Protein AF-A0A960UUL6-F1 (afdb_monomer)

Structure (mmCIF, N/CA/C/O backbone):
data_AF-A0A960UUL6-F1
#
_entry.id   AF-A0A960UUL6-F1
#
loop_
_atom_site.group_PDB
_atom_site.id
_atom_site.type_symbol
_atom_site.label_atom_id
_atom_site.label_alt_id
_atom_site.label_comp_id
_atom_site.label_asym_id
_atom_site.label_entity_id
_atom_site.label_seq_id
_atom_site.pdbx_PDB_ins_code
_atom_site.Cartn_x
_atom_site.Cartn_y
_atom_site.Cartn_z
_atom_site.occupancy
_atom_site.B_iso_or_equiv
_atom_site.auth_seq_id
_atom_site.auth_comp_id
_atom_site.auth_asym_id
_atom_site.auth_atom_id
_atom_site.pdbx_PDB_model_num
ATOM 1 N N . GLU A 1 1 ? -20.306 7.032 37.282 1.00 46.28 1 GLU A N 1
ATOM 2 C CA . GLU A 1 1 ? -21.014 7.966 36.376 1.00 46.28 1 GLU A CA 1
ATOM 3 C C . GLU A 1 1 ? -21.380 7.371 35.013 1.00 46.28 1 GLU A C 1
ATOM 5 O O . GLU A 1 1 ? -22.538 7.481 34.634 1.00 46.28 1 GLU A O 1
ATOM 10 N N . CYS A 1 2 ? -20.481 6.685 34.291 1.00 52.59 2 CYS A N 1
ATOM 11 C CA . CYS A 1 2 ? -20.807 6.149 32.952 1.00 52.59 2 CYS A CA 1
ATOM 12 C C . CYS A 1 2 ? -21.919 5.069 32.955 1.00 52.59 2 CYS A C 1
ATOM 14 O O . CYS A 1 2 ? -22.804 5.074 32.107 1.00 52.59 2 CYS A O 1
ATOM 16 N N . VAL A 1 3 ? -21.933 4.176 33.955 1.00 56.31 3 VAL A N 1
ATOM 17 C CA . VAL A 1 3 ? -22.924 3.078 34.065 1.00 56.31 3 VAL A CA 1
ATOM 18 C C . VAL A 1 3 ? -24.357 3.595 34.250 1.00 56.31 3 VAL A C 1
ATOM 20 O O . VAL A 1 3 ? -25.293 3.015 33.707 1.00 56.31 3 VAL A O 1
ATOM 23 N N . THR A 1 4 ? -24.523 4.709 34.966 1.00 60.12 4 THR A N 1
ATOM 24 C CA . THR A 1 4 ? -25.827 5.330 35.249 1.00 60.12 4 THR A CA 1
ATOM 25 C C . THR A 1 4 ? -26.539 5.820 33.985 1.00 60.12 4 THR A C 1
ATOM 27 O O . THR A 1 4 ? -27.763 5.729 33.916 1.00 60.12 4 THR A O 1
ATOM 30 N N . VAL A 1 5 ? -25.786 6.269 32.971 1.00 67.56 5 VAL A N 1
ATOM 31 C CA . VAL A 1 5 ? -26.325 6.748 31.683 1.00 67.56 5 VAL A CA 1
ATOM 32 C C . VAL A 1 5 ? -26.919 5.595 30.874 1.00 67.56 5 VAL A C 1
ATOM 34 O O . VAL A 1 5 ? -28.034 5.687 30.375 1.00 67.56 5 VAL A O 1
ATOM 37 N N . PHE A 1 6 ? -26.217 4.463 30.798 1.00 71.44 6 PHE A N 1
ATOM 38 C CA . PHE A 1 6 ? -26.713 3.300 30.056 1.00 71.44 6 PHE A CA 1
ATOM 39 C C . PHE A 1 6 ? -27.874 2.597 30.763 1.00 71.44 6 PHE A C 1
ATOM 41 O O . PHE A 1 6 ? -28.701 1.973 30.106 1.00 71.44 6 PHE A O 1
ATOM 48 N N . SER A 1 7 ? -27.953 2.681 32.095 1.00 69.25 7 SER A N 1
ATOM 49 C CA . SER A 1 7 ? -29.030 2.042 32.858 1.00 69.25 7 SER A CA 1
ATOM 50 C C . SER A 1 7 ? -30.361 2.795 32.813 1.00 69.25 7 SER A C 1
ATOM 52 O O . SER A 1 7 ? -31.404 2.183 33.028 1.00 69.25 7 SER A O 1
ATOM 54 N N . SER A 1 8 ? -30.343 4.109 32.567 1.00 70.50 8 SER A N 1
ATOM 55 C CA . SER A 1 8 ? -31.549 4.947 32.567 1.00 70.50 8 SER A CA 1
ATOM 56 C C . SER A 1 8 ? -32.266 4.978 31.213 1.00 70.50 8 SER A C 1
ATOM 58 O O . SER A 1 8 ? -33.459 5.283 31.151 1.00 70.50 8 SER A O 1
ATOM 60 N N . GLU A 1 9 ? -31.579 4.621 30.127 1.00 77.62 9 GLU A N 1
ATOM 61 C CA . GLU A 1 9 ? -32.129 4.664 28.777 1.00 77.62 9 GLU A CA 1
ATOM 62 C C . GLU A 1 9 ? -32.691 3.319 28.298 1.00 77.62 9 GLU A C 1
ATOM 64 O O . GLU A 1 9 ? -32.054 2.270 28.355 1.00 77.62 9 GLU A O 1
ATOM 69 N N . ARG A 1 10 ? -33.898 3.352 27.715 1.00 76.50 10 ARG A N 1
ATOM 70 C CA . ARG A 1 10 ? -34.601 2.149 27.222 1.00 76.50 10 ARG A CA 1
ATOM 71 C C . ARG A 1 10 ? -33.934 1.486 26.012 1.00 76.50 10 ARG A C 1
ATOM 73 O O . ARG A 1 10 ? -34.289 0.347 25.690 1.00 76.50 10 ARG A O 1
ATOM 80 N N . LEU A 1 11 ? -33.030 2.206 25.348 1.00 82.00 11 LEU A N 1
ATOM 81 C CA . LEU A 1 11 ? -32.280 1.771 24.171 1.00 82.00 11 LEU A CA 1
ATOM 82 C C . LEU A 1 11 ? -31.187 0.760 24.510 1.00 82.00 11 LEU A C 1
ATOM 84 O O . LEU A 1 11 ? -30.845 -0.047 23.651 1.00 82.00 11 LEU A O 1
ATOM 88 N N . PHE A 1 12 ? -30.666 0.761 25.737 1.00 81.12 12 PHE A N 1
ATOM 89 C CA . PHE A 1 12 ? -29.563 -0.114 26.111 1.00 81.12 12 PHE A CA 1
ATOM 90 C C . PHE A 1 12 ? -30.041 -1.327 26.906 1.00 81.12 12 PHE A C 1
ATOM 92 O O . PHE A 1 12 ? -31.026 -1.288 27.648 1.00 81.12 12 PHE A O 1
ATOM 99 N N . ARG A 1 13 ? -29.330 -2.440 26.738 1.00 82.06 13 ARG A N 1
ATOM 100 C CA . ARG A 1 13 ? -29.456 -3.628 27.584 1.00 82.06 13 ARG A CA 1
ATOM 101 C C . ARG A 1 13 ? -28.081 -3.950 28.152 1.00 82.06 13 ARG A C 1
ATOM 103 O O . ARG A 1 13 ? -27.171 -4.269 27.395 1.00 82.06 13 ARG A O 1
ATOM 110 N N . ILE A 1 14 ? -27.930 -3.841 29.469 1.00 82.06 14 ILE A N 1
ATOM 111 C CA . ILE A 1 14 ? -26.657 -4.095 30.152 1.00 82.06 14 ILE A CA 1
ATOM 112 C C . ILE A 1 14 ? -26.526 -5.593 30.447 1.00 82.06 14 ILE A C 1
ATOM 114 O O . ILE A 1 14 ? -27.466 -6.205 30.951 1.00 82.06 14 ILE A O 1
ATOM 118 N N . HIS A 1 15 ? -25.360 -6.162 30.150 1.00 79.69 15 HIS A N 1
ATOM 119 C CA . HIS A 1 15 ? -24.981 -7.535 30.469 1.00 79.69 15 HIS A CA 1
ATOM 120 C C . HIS A 1 15 ? -23.672 -7.532 31.261 1.00 79.69 15 HIS A C 1
ATOM 122 O O . HIS A 1 15 ? -22.704 -6.893 30.848 1.00 79.69 15 HIS A O 1
ATOM 128 N N . ASP A 1 16 ? -23.637 -8.256 32.376 1.00 80.25 16 ASP A N 1
ATOM 129 C CA . ASP A 1 16 ? -22.433 -8.419 33.187 1.00 80.25 16 ASP A CA 1
ATOM 130 C C . ASP A 1 16 ? -21.555 -9.555 32.667 1.00 80.25 16 ASP A C 1
ATOM 132 O O . ASP A 1 16 ? -22.011 -10.681 32.473 1.00 80.25 16 ASP A O 1
ATOM 136 N N . LEU A 1 17 ? -20.279 -9.248 32.454 1.00 74.00 17 LEU A N 1
ATOM 137 C CA . LEU A 1 17 ? -19.243 -10.209 32.108 1.00 74.00 17 LEU A CA 1
ATOM 138 C C . LEU A 1 17 ? -18.704 -10.874 33.370 1.00 74.00 17 LEU A C 1
ATOM 140 O O . LEU A 1 17 ? -17.860 -10.314 34.073 1.00 74.00 17 LEU A O 1
ATOM 144 N N . GLU A 1 18 ? -19.165 -12.093 33.631 1.00 68.69 18 GLU A N 1
ATOM 145 C CA . GLU A 1 18 ? -18.542 -12.981 34.611 1.00 68.69 18 GLU A CA 1
ATOM 146 C C . GLU A 1 18 ? -17.468 -13.855 33.947 1.00 68.69 18 GLU A C 1
ATOM 148 O O . GLU A 1 18 ? -17.638 -14.303 32.810 1.00 68.69 18 GLU A O 1
ATOM 153 N N . ARG A 1 19 ? -16.360 -14.105 34.666 1.00 55.44 19 ARG A N 1
ATOM 154 C CA . ARG A 1 19 ? -15.167 -14.829 34.173 1.00 55.44 19 ARG A CA 1
ATOM 155 C C . ARG A 1 19 ? -15.482 -16.178 33.500 1.00 55.44 19 ARG A C 1
ATOM 157 O O . ARG A 1 19 ? -14.787 -16.523 32.553 1.00 55.44 19 ARG A O 1
ATOM 164 N N . ASP A 1 20 ? -16.534 -16.878 33.933 1.00 44.19 20 ASP A N 1
ATOM 165 C CA . ASP A 1 20 ? -16.836 -18.261 33.522 1.00 44.19 20 ASP A CA 1
ATOM 166 C C . ASP A 1 20 ? -17.954 -18.409 32.468 1.00 44.19 20 ASP A C 1
ATOM 168 O O . ASP A 1 20 ? -18.252 -19.525 32.048 1.00 44.19 20 ASP A O 1
ATOM 172 N N . LYS A 1 21 ? -18.580 -17.314 32.000 1.00 52.66 21 LYS A N 1
ATOM 173 C CA . LYS A 1 21 ? -19.701 -17.365 31.024 1.00 52.66 21 LYS A CA 1
ATOM 174 C C . LYS A 1 21 ? -19.385 -16.806 29.634 1.00 52.66 21 LYS A C 1
ATOM 176 O O . LYS A 1 21 ? -20.269 -16.745 28.785 1.00 52.66 21 LYS A O 1
ATOM 181 N N . LEU A 1 22 ? -18.132 -16.452 29.351 1.00 50.69 22 LEU A N 1
ATOM 182 C CA . LEU A 1 22 ? -17.700 -15.956 28.031 1.00 50.69 22 LEU A CA 1
ATOM 183 C C . LEU A 1 22 ? -17.874 -16.963 26.873 1.00 50.69 22 LEU A C 1
ATOM 185 O O . LEU A 1 22 ? -17.706 -16.597 25.712 1.00 50.69 22 LEU A O 1
ATOM 189 N N . THR A 1 23 ? -18.220 -18.216 27.178 1.00 47.53 23 THR A N 1
ATOM 190 C CA . THR A 1 23 ? -18.515 -19.286 26.215 1.00 47.53 23 THR A CA 1
ATOM 191 C C . THR A 1 23 ? -19.977 -19.336 25.772 1.00 47.53 23 THR A C 1
ATOM 193 O O . THR A 1 23 ? -20.263 -19.923 24.728 1.00 47.53 23 THR A O 1
ATOM 196 N N . SER A 1 24 ? -20.916 -18.713 26.497 1.00 45.94 24 SER A N 1
ATOM 197 C CA . SER A 1 24 ? -22.271 -18.528 25.976 1.00 45.94 24 SER A CA 1
ATOM 198 C C . SER A 1 24 ? -22.233 -17.347 25.017 1.00 45.94 24 SER A C 1
ATOM 200 O O . SER A 1 24 ? -22.088 -16.208 25.462 1.00 45.94 24 SER A O 1
ATOM 202 N N . GLY A 1 25 ? -22.286 -17.640 23.714 1.00 52.28 25 GLY A N 1
ATOM 203 C CA . GLY A 1 25 ? -22.287 -16.650 22.639 1.00 52.28 25 GLY A CA 1
ATOM 204 C C . GLY A 1 25 ? -23.295 -15.517 22.851 1.00 52.28 25 GLY A C 1
ATOM 205 O O . GLY A 1 25 ? -24.136 -15.575 23.747 1.00 52.28 25 GLY A O 1
ATOM 206 N N . MET A 1 26 ? -23.167 -14.475 22.018 1.00 53.97 26 MET A N 1
ATOM 207 C CA . MET A 1 26 ? -24.000 -13.264 22.017 1.00 53.97 26 MET A CA 1
ATOM 208 C C . MET A 1 26 ? -25.412 -13.509 22.576 1.00 53.97 26 MET A C 1
ATOM 210 O O . MET A 1 26 ? -26.088 -14.413 22.075 1.00 53.97 26 MET A O 1
ATOM 214 N N . PRO A 1 27 ? -25.907 -12.695 23.530 1.00 54.31 27 PRO A N 1
ATOM 215 C CA . PRO A 1 27 ? -27.332 -12.704 23.827 1.00 54.31 27 PRO A CA 1
ATOM 216 C C . PRO A 1 27 ? -28.068 -12.504 22.500 1.00 54.31 27 PRO A C 1
ATOM 218 O O . PRO A 1 27 ? -27.780 -11.537 21.790 1.00 54.31 27 PRO A O 1
ATOM 221 N N . GLU A 1 28 ? -28.934 -13.456 22.132 1.00 50.84 28 GLU A N 1
ATOM 222 C CA . GLU A 1 28 ? -29.632 -13.436 20.848 1.00 50.84 28 GLU A CA 1
ATOM 223 C C . GLU A 1 28 ? -30.197 -12.037 20.597 1.00 50.84 28 GLU A C 1
ATOM 225 O O . GLU A 1 28 ? -30.784 -11.418 21.496 1.00 50.84 28 GLU A O 1
ATOM 230 N N . SER A 1 29 ? -29.997 -11.531 19.375 1.00 49.06 29 SER A N 1
ATOM 231 C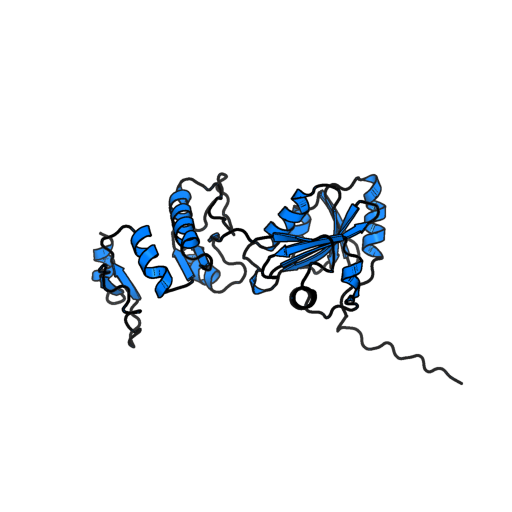 CA . SER A 1 29 ? -30.601 -10.289 18.890 1.00 49.06 29 SER A CA 1
ATOM 232 C C . SER A 1 29 ? -32.114 -10.496 18.773 1.00 49.06 29 SER A C 1
ATOM 234 O O . SER A 1 29 ? -32.683 -10.660 17.698 1.00 49.06 29 SER A O 1
ATOM 236 N N . GLY A 1 30 ? -32.782 -10.606 19.917 1.00 46.53 30 GLY A N 1
ATOM 237 C CA . GLY A 1 30 ? -34.199 -10.876 19.999 1.00 46.53 30 GLY A CA 1
ATOM 238 C C . GLY A 1 30 ? -34.958 -9.615 19.637 1.00 46.53 30 GLY A C 1
ATOM 239 O O . GLY A 1 30 ? -35.013 -8.715 20.465 1.00 46.53 30 GLY A O 1
ATOM 240 N N . SER A 1 31 ? -35.532 -9.578 18.427 1.00 50.66 31 SER A N 1
ATOM 241 C CA . SER A 1 31 ? -36.715 -8.817 17.961 1.00 50.66 31 SER A CA 1
ATOM 242 C C . SER A 1 31 ? -36.836 -7.310 18.289 1.00 50.66 31 SER A C 1
ATOM 244 O O . SER A 1 31 ? -37.784 -6.665 17.840 1.00 50.66 31 SER A O 1
ATOM 246 N N . GLY A 1 32 ? -35.925 -6.706 19.043 1.00 55.00 32 GLY A N 1
ATOM 247 C CA . GLY A 1 32 ? -36.032 -5.360 19.583 1.00 55.00 32 GLY A CA 1
ATOM 248 C C . GLY A 1 32 ? -34.722 -4.616 19.395 1.00 55.00 32 GLY A C 1
ATOM 249 O O . GLY A 1 32 ? -33.670 -5.112 19.777 1.00 55.00 32 GLY A O 1
ATOM 250 N N . ARG A 1 33 ? -34.816 -3.412 18.821 1.00 66.50 33 ARG A N 1
ATOM 251 C CA . ARG A 1 33 ? -33.750 -2.440 18.503 1.00 66.50 33 ARG A CA 1
ATOM 252 C C . ARG A 1 33 ? -32.951 -1.941 19.731 1.00 66.50 33 ARG A C 1
ATOM 254 O O . ARG A 1 33 ? -32.791 -0.735 19.899 1.00 66.50 33 ARG A O 1
ATOM 261 N N . LYS A 1 34 ? -32.517 -2.818 20.638 1.00 73.25 34 LYS A N 1
ATOM 262 C CA . LYS A 1 34 ? -31.723 -2.448 21.814 1.00 73.25 34 LYS A CA 1
ATOM 263 C C . LYS A 1 34 ? -30.248 -2.745 21.584 1.00 73.25 34 LYS A C 1
ATOM 265 O O . LYS A 1 34 ? -29.904 -3.798 21.060 1.00 73.25 34 LYS A O 1
ATOM 270 N N . ILE A 1 35 ? -29.391 -1.820 21.998 1.00 78.56 35 ILE A N 1
ATOM 271 C CA . ILE A 1 35 ? -27.935 -1.940 21.918 1.00 78.56 35 ILE A CA 1
ATOM 272 C C . ILE A 1 35 ? -27.441 -2.648 23.184 1.00 78.56 35 ILE A C 1
ATOM 274 O O . ILE A 1 35 ? -27.714 -2.202 24.302 1.00 78.56 35 ILE A O 1
ATOM 278 N N . SER A 1 36 ? -26.720 -3.755 23.017 1.00 79.62 36 SER A N 1
ATOM 279 C CA . SER A 1 36 ? -26.112 -4.476 24.137 1.00 79.62 36 SER A CA 1
ATOM 280 C C . SER A 1 36 ? -24.894 -3.725 24.670 1.00 79.62 36 SER A C 1
ATOM 282 O O . SER A 1 36 ? -23.984 -3.379 23.922 1.00 79.62 36 SER A O 1
ATOM 284 N N . VAL A 1 37 ? -24.872 -3.500 25.982 1.00 82.25 37 VAL A N 1
ATOM 285 C CA . VAL A 1 37 ? -23.760 -2.893 26.716 1.00 82.25 37 VAL A CA 1
ATOM 286 C C . VAL A 1 37 ? -23.155 -3.963 27.607 1.00 82.25 37 VAL A C 1
ATOM 288 O O . VAL A 1 37 ? -23.828 -4.509 28.476 1.00 82.25 37 VAL A O 1
ATOM 291 N N . LEU A 1 38 ? -21.883 -4.268 27.389 1.00 81.12 38 LEU A N 1
ATOM 292 C CA . LEU A 1 38 ? -21.147 -5.249 28.174 1.00 81.12 38 LEU A CA 1
ATOM 293 C C . LEU A 1 38 ? -20.415 -4.541 29.319 1.00 81.12 38 LEU A C 1
ATOM 295 O O . LEU A 1 38 ? -19.588 -3.661 29.080 1.00 81.12 38 LEU A O 1
ATOM 299 N N . ARG A 1 39 ? -20.719 -4.913 30.564 1.00 84.19 39 ARG A N 1
ATOM 300 C CA . ARG A 1 39 ? -20.066 -4.386 31.767 1.00 84.19 39 ARG A CA 1
ATOM 301 C C . ARG A 1 39 ? -19.105 -5.433 32.315 1.00 84.19 39 ARG A C 1
ATOM 303 O O . ARG A 1 39 ? -19.518 -6.538 32.637 1.00 84.19 39 ARG A O 1
ATOM 310 N N . SER A 1 40 ? -17.829 -5.079 32.437 1.00 82.50 40 SER A N 1
ATOM 311 C CA . SER A 1 40 ? -16.793 -5.944 33.009 1.00 82.50 40 SER A CA 1
ATOM 312 C C . SER A 1 40 ? -16.260 -5.353 34.311 1.00 82.50 40 SER A C 1
ATOM 314 O O . SER A 1 40 ? -16.095 -4.138 34.417 1.00 82.50 40 SER A O 1
ATOM 316 N N . GLY A 1 41 ? -15.970 -6.214 35.289 1.00 81.19 41 GLY A N 1
ATOM 317 C CA . GLY A 1 41 ? -15.216 -5.844 36.494 1.00 81.19 41 GLY A CA 1
ATOM 318 C C . GLY A 1 41 ? -13.699 -5.763 36.269 1.00 81.19 41 GLY A C 1
ATOM 319 O O . GLY A 1 41 ? -12.965 -5.398 37.182 1.00 81.19 41 GLY A O 1
ATOM 320 N N . GLN A 1 42 ? -13.219 -6.123 35.075 1.00 83.12 42 GLN A N 1
ATOM 321 C CA . GLN A 1 42 ? -11.812 -6.046 34.679 1.00 83.12 42 GLN A CA 1
ATOM 322 C C . GLN A 1 42 ? -11.537 -4.777 33.860 1.00 83.12 42 GLN A C 1
ATOM 324 O O . GLN A 1 42 ? -12.454 -4.153 33.326 1.00 83.12 42 GLN A O 1
ATOM 329 N N . GLY A 1 43 ? -10.257 -4.421 33.709 1.00 83.50 43 GLY A N 1
ATOM 330 C CA . GLY A 1 43 ? -9.845 -3.369 32.779 1.00 83.50 43 GLY A CA 1
ATOM 331 C C . GLY A 1 43 ? -10.209 -3.703 31.326 1.00 83.50 43 GLY A C 1
ATOM 332 O O . GLY A 1 43 ? -10.297 -4.874 30.950 1.00 83.50 43 GLY A O 1
ATOM 333 N N . LEU A 1 44 ? -10.389 -2.666 30.498 1.00 83.62 44 LEU A N 1
ATOM 334 C CA . LEU A 1 44 ? -10.772 -2.801 29.087 1.00 83.62 44 LEU A CA 1
ATOM 335 C C . LEU A 1 44 ? -9.884 -3.784 28.292 1.00 83.62 44 LEU A C 1
ATOM 337 O O . LEU A 1 44 ? -10.465 -4.608 27.586 1.00 83.62 44 LEU A O 1
ATOM 341 N N . PRO A 1 45 ? -8.536 -3.775 28.416 1.00 82.56 45 PRO A N 1
ATOM 342 C CA . PRO A 1 45 ? -7.692 -4.732 27.699 1.00 82.56 45 PRO A CA 1
ATOM 343 C C . PRO A 1 45 ? -8.034 -6.185 28.036 1.00 82.56 45 PRO A C 1
ATOM 345 O O . PRO A 1 45 ? -8.360 -6.956 27.142 1.00 82.56 45 PRO A O 1
ATOM 348 N N . SER A 1 46 ? -8.071 -6.539 29.325 1.00 83.69 46 SER A N 1
ATOM 349 C CA . SER A 1 46 ? -8.376 -7.906 29.772 1.00 83.69 46 SER A CA 1
ATOM 350 C C . SER A 1 46 ? -9.788 -8.350 29.384 1.00 83.69 46 SER A C 1
ATOM 352 O O . SER A 1 46 ? -9.995 -9.507 29.023 1.00 83.69 46 SER A O 1
ATOM 354 N N . ALA A 1 47 ? -10.758 -7.430 29.411 1.00 83.88 47 ALA A N 1
ATOM 355 C CA . ALA A 1 47 ? -12.121 -7.715 28.979 1.00 83.88 47 ALA A CA 1
ATOM 356 C C . ALA A 1 47 ? -12.195 -8.009 27.471 1.00 83.88 47 ALA A C 1
ATOM 358 O O . ALA A 1 47 ? -12.769 -9.022 27.072 1.00 83.88 47 ALA A O 1
ATOM 359 N N . LEU A 1 48 ? -11.597 -7.153 26.632 1.00 84.06 48 LEU A N 1
ATOM 360 C CA . LEU A 1 48 ? -11.574 -7.350 25.180 1.00 84.06 48 LEU A CA 1
ATOM 361 C C . LEU A 1 48 ? -10.808 -8.616 24.803 1.00 84.06 48 LEU A C 1
ATOM 363 O O . LEU A 1 48 ? -11.275 -9.389 23.978 1.00 84.06 48 LEU A O 1
ATOM 367 N N . GLU A 1 49 ? -9.681 -8.878 25.452 1.00 79.25 49 GLU A N 1
ATOM 368 C CA . GLU A 1 49 ? -8.892 -10.085 25.229 1.00 79.25 49 GLU A CA 1
ATOM 369 C C . GLU A 1 49 ? -9.673 -11.390 25.439 1.00 79.25 49 GLU A C 1
ATOM 371 O O . GLU A 1 49 ? -9.393 -12.370 24.753 1.00 79.25 49 GLU A O 1
ATOM 376 N N . GLY A 1 50 ? -10.624 -11.423 26.378 1.00 78.12 50 GLY A N 1
ATOM 377 C CA . GLY A 1 50 ? -11.504 -12.578 26.571 1.00 78.12 50 GLY A CA 1
ATOM 378 C C . GLY A 1 50 ? -12.633 -12.655 25.540 1.00 78.12 50 GLY A C 1
ATOM 379 O O . GLY A 1 50 ? -12.999 -13.745 25.111 1.00 78.12 50 GLY A O 1
ATOM 380 N N . LEU A 1 51 ? -13.188 -11.505 25.146 1.00 79.19 51 LEU A N 1
ATOM 381 C CA . LEU A 1 51 ? -14.358 -11.408 24.263 1.00 79.19 51 LEU A CA 1
ATOM 382 C C . LEU A 1 51 ? -14.021 -11.634 22.787 1.00 79.19 51 LEU A C 1
ATOM 384 O O . LEU A 1 51 ? -14.793 -12.230 22.042 1.00 79.19 51 LEU A O 1
ATOM 388 N N . VAL A 1 52 ? -12.895 -11.092 22.337 1.00 80.25 52 VAL A N 1
ATOM 389 C CA . VAL A 1 52 ? -12.602 -10.942 20.912 1.00 80.25 52 VAL A CA 1
ATOM 390 C C . VAL A 1 52 ? -12.503 -12.280 20.167 1.00 80.25 52 VAL A C 1
ATOM 392 O O . VAL A 1 52 ? -13.204 -12.406 19.160 1.00 80.25 52 VAL A O 1
ATOM 395 N N . PRO A 1 53 ? -11.763 -13.301 20.653 1.00 71.31 53 PRO A N 1
ATOM 396 C CA . PRO A 1 53 ? -11.619 -14.570 19.932 1.00 71.31 53 PRO A CA 1
ATOM 397 C C . PRO A 1 53 ? -12.946 -15.287 19.640 1.00 71.31 53 PRO A C 1
ATOM 399 O O . PRO A 1 53 ? -13.047 -16.013 18.654 1.00 71.31 53 PRO A O 1
ATOM 402 N N . SER A 1 54 ? -13.970 -15.091 20.478 1.00 71.81 54 SER A N 1
ATOM 403 C CA . SER A 1 54 ?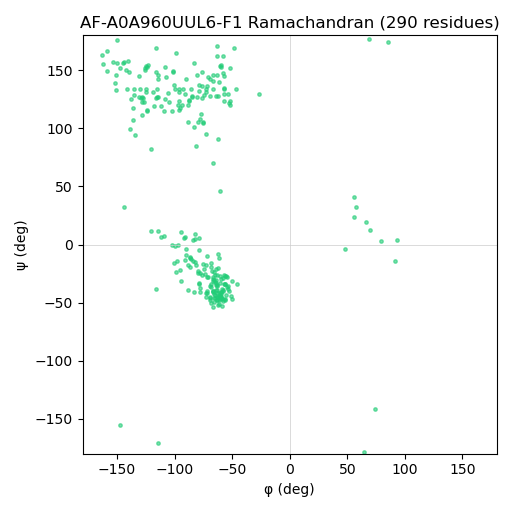 -15.262 -15.776 20.357 1.00 71.81 54 SER A CA 1
ATOM 404 C C . SER A 1 54 ? -16.366 -14.935 19.710 1.00 71.81 54 SER A C 1
ATOM 406 O O . SER A 1 54 ? -17.384 -15.498 19.306 1.00 71.81 54 SER A O 1
ATOM 408 N N . MET A 1 55 ? -16.202 -13.610 19.602 1.00 76.00 55 MET A N 1
AT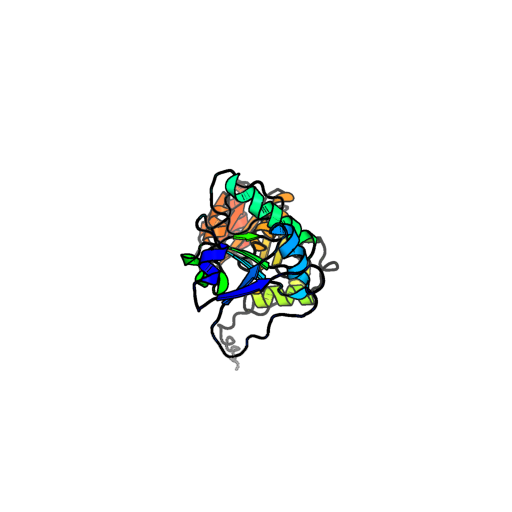OM 409 C CA . MET A 1 55 ? -17.314 -12.716 19.249 1.00 76.00 55 MET A CA 1
ATOM 410 C C . MET A 1 55 ? -17.166 -11.969 17.930 1.00 76.00 55 MET A C 1
ATOM 412 O O . MET A 1 55 ? -18.169 -11.746 17.253 1.00 76.00 55 MET A O 1
ATOM 416 N N . THR A 1 56 ? -15.967 -11.507 17.570 1.00 84.38 56 THR A N 1
ATOM 417 C CA . THR A 1 56 ? -15.812 -10.638 16.397 1.00 84.38 56 THR A CA 1
ATOM 418 C C . THR A 1 56 ? -14.393 -10.643 15.857 1.00 84.38 56 THR A C 1
ATOM 420 O O . THR A 1 56 ? -13.426 -10.727 16.603 1.00 84.38 56 THR A O 1
ATOM 423 N N . ARG A 1 57 ? -14.272 -10.458 14.540 1.00 85.56 57 ARG A N 1
ATOM 424 C CA . ARG A 1 57 ? -12.994 -10.159 13.881 1.00 85.56 57 ARG A CA 1
ATOM 425 C C . ARG A 1 57 ? -12.798 -8.677 13.576 1.00 85.56 57 ARG A C 1
ATOM 427 O O . ARG A 1 57 ? -11.773 -8.297 13.025 1.00 85.56 57 ARG A O 1
ATOM 434 N N . ARG A 1 58 ? -13.782 -7.834 13.896 1.00 87.81 58 ARG A N 1
ATOM 435 C CA . ARG A 1 58 ? -13.760 -6.393 13.632 1.00 87.81 58 ARG A CA 1
ATOM 436 C C . ARG A 1 58 ? -14.081 -5.620 14.903 1.00 87.81 58 ARG A C 1
ATOM 438 O O . ARG A 1 58 ? -15.119 -5.854 15.523 1.00 87.81 58 ARG A O 1
ATOM 445 N N . ILE A 1 59 ? -13.210 -4.683 15.258 1.00 91.38 59 ILE A N 1
ATOM 446 C CA . ILE A 1 59 ? -13.359 -3.814 16.425 1.00 91.38 59 ILE A CA 1
ATOM 447 C C . ILE A 1 59 ? -13.187 -2.372 15.968 1.00 91.38 59 ILE A C 1
ATOM 449 O O . ILE A 1 59 ? -12.151 -1.999 15.425 1.00 91.38 59 ILE A O 1
ATOM 453 N N . GLN A 1 60 ? -14.212 -1.564 16.221 1.00 92.38 60 GLN A N 1
ATOM 454 C CA . GLN A 1 60 ? -14.215 -0.145 15.899 1.00 92.38 60 GLN A CA 1
ATOM 455 C C . GLN A 1 60 ? -14.133 0.668 17.190 1.00 92.38 60 GLN A C 1
ATOM 457 O O . GLN A 1 60 ? -15.062 0.677 17.998 1.00 92.38 60 GLN A O 1
ATOM 462 N N . PHE A 1 61 ? -13.038 1.394 17.364 1.00 94.12 61 PHE A N 1
ATOM 463 C CA . PHE A 1 61 ? -12.893 2.400 18.402 1.00 94.12 61 PHE A CA 1
ATOM 464 C C . PHE A 1 61 ? -13.484 3.723 17.911 1.00 94.12 61 PHE A C 1
ATOM 466 O O . PHE A 1 61 ? -13.130 4.233 16.845 1.00 94.12 61 PHE A O 1
ATOM 473 N N . VAL A 1 62 ? -14.392 4.290 18.701 1.00 94.50 62 VAL A N 1
ATOM 474 C CA . VAL A 1 62 ? -15.051 5.562 18.395 1.00 94.50 62 VAL A CA 1
ATOM 475 C C . VAL A 1 62 ? -14.697 6.565 19.483 1.00 94.50 62 VAL A C 1
ATOM 477 O O . VAL A 1 62 ? -14.992 6.341 20.655 1.00 94.50 62 VAL A O 1
ATOM 480 N N . ARG A 1 63 ? -14.048 7.672 19.107 1.00 94.25 63 ARG A N 1
ATOM 481 C CA . ARG A 1 63 ? -13.598 8.706 20.052 1.00 94.25 63 ARG A CA 1
ATOM 482 C C . ARG A 1 63 ? -13.626 10.098 19.431 1.00 94.25 63 ARG A C 1
ATOM 484 O O . ARG A 1 63 ? -13.415 10.251 18.233 1.00 94.25 63 ARG A O 1
ATOM 491 N N . LEU A 1 64 ? -13.812 11.131 20.253 1.00 93.19 64 LEU A N 1
ATOM 492 C CA . LEU A 1 64 ? -13.828 12.527 19.785 1.00 93.19 64 LEU A CA 1
ATOM 493 C C . LEU A 1 64 ? -12.484 12.982 19.202 1.00 93.19 64 LEU A C 1
ATOM 495 O O . LEU A 1 64 ? -12.465 13.791 18.283 1.00 93.19 64 LEU A O 1
ATOM 499 N N . ALA A 1 65 ? -11.369 12.430 19.692 1.00 91.62 65 ALA A N 1
ATOM 500 C CA . ALA A 1 65 ? -10.039 12.721 19.156 1.00 91.62 65 ALA A CA 1
ATOM 501 C C . ALA A 1 65 ? -9.858 12.261 17.692 1.00 91.62 65 ALA A C 1
ATOM 503 O O . ALA A 1 65 ? -9.002 12.799 16.990 1.00 91.62 65 ALA A O 1
ATOM 504 N N . GLY A 1 66 ? -10.675 11.310 17.220 1.00 92.44 66 GLY A N 1
ATOM 505 C CA . GLY A 1 66 ? -10.629 10.786 15.857 1.00 92.44 66 GLY A CA 1
ATOM 506 C C . GLY A 1 66 ? -9.444 9.861 15.589 1.00 92.44 66 GLY A C 1
ATOM 507 O O . GLY A 1 66 ? -9.089 9.043 16.440 1.00 92.44 66 GLY A O 1
ATOM 508 N N . ALA A 1 67 ? -8.870 9.977 14.391 1.00 94.56 67 ALA A N 1
ATOM 509 C CA . ALA A 1 67 ? -7.725 9.199 13.918 1.00 94.56 67 ALA A CA 1
ATOM 510 C C . ALA A 1 67 ? -6.538 9.227 14.900 1.00 94.56 67 ALA A C 1
ATOM 512 O O . ALA A 1 67 ? -6.369 10.182 15.662 1.00 94.56 67 ALA A O 1
ATOM 513 N N . ILE A 1 68 ? -5.726 8.173 14.883 1.00 96.00 68 ILE A N 1
ATOM 514 C CA . ILE A 1 68 ? -4.405 8.154 15.523 1.00 96.00 68 ILE A CA 1
ATOM 515 C C . ILE A 1 68 ? -3.499 9.129 14.775 1.00 96.00 68 ILE A C 1
ATOM 517 O O . ILE A 1 68 ? -3.611 9.276 13.557 1.00 96.00 68 ILE A O 1
ATOM 521 N N . ARG A 1 69 ? -2.600 9.790 15.496 1.00 95.62 69 ARG A N 1
ATOM 522 C CA . ARG A 1 69 ? -1.682 10.785 14.954 1.00 95.62 69 ARG A CA 1
ATOM 523 C C . ARG A 1 69 ? -0.231 10.344 15.082 1.00 95.62 69 ARG A C 1
ATOM 525 O O . ARG A 1 69 ? 0.144 9.656 16.032 1.00 95.62 69 ARG A O 1
ATOM 532 N N . SER A 1 70 ? 0.592 10.772 14.131 1.00 94.25 70 SER A N 1
ATOM 533 C CA . SER A 1 70 ? 2.047 10.633 14.202 1.00 94.25 70 SER A CA 1
ATOM 534 C C . SER A 1 70 ? 2.621 11.426 15.384 1.00 94.25 70 SER A C 1
ATOM 536 O O . SER A 1 70 ? 1.935 12.245 15.999 1.00 94.25 70 SER A O 1
ATOM 538 N N . SER A 1 71 ? 3.907 11.236 15.682 1.00 92.12 71 SER A N 1
ATOM 539 C CA . SER A 1 71 ? 4.652 12.090 16.621 1.00 92.12 71 SER A CA 1
ATOM 540 C C . SER A 1 71 ? 4.601 13.584 16.255 1.00 92.12 71 SER A C 1
ATOM 542 O O . SER A 1 71 ? 4.653 14.437 17.140 1.00 92.12 71 SER A O 1
ATOM 544 N N . GLU A 1 72 ? 4.430 13.899 14.970 1.00 92.44 72 GLU A N 1
ATOM 545 C CA . GLU A 1 72 ? 4.263 15.255 14.428 1.00 92.44 72 GLU A CA 1
ATOM 546 C C . GLU A 1 72 ? 2.810 15.759 14.489 1.00 92.44 72 GLU A C 1
ATOM 548 O O . GLU A 1 72 ? 2.521 16.872 14.062 1.00 92.44 72 GLU A O 1
ATOM 553 N N . LYS A 1 73 ? 1.897 14.973 15.079 1.00 91.44 73 LYS A N 1
ATOM 554 C CA . LYS A 1 73 ? 0.460 15.257 15.250 1.00 91.44 73 LYS A CA 1
ATOM 555 C C . LYS A 1 73 ? -0.369 15.227 13.962 1.00 91.44 73 LYS A C 1
ATOM 557 O O . LYS A 1 73 ? -1.543 15.598 13.990 1.00 91.44 73 LYS A O 1
ATOM 562 N N . GLU A 1 74 ? 0.186 14.710 12.873 1.00 92.25 74 GLU A N 1
ATOM 563 C CA . GLU A 1 74 ? -0.544 14.498 11.622 1.00 92.25 74 GLU A CA 1
ATOM 564 C C . GLU A 1 74 ? -1.402 13.224 11.697 1.00 92.25 74 GLU A C 1
ATOM 566 O O . GLU A 1 74 ? -0.931 12.202 12.205 1.00 92.25 74 GLU A O 1
ATOM 571 N N . PRO A 1 75 ? -2.656 13.235 11.210 1.00 92.00 75 PRO A N 1
ATOM 572 C CA . PRO A 1 75 ? -3.522 12.062 11.243 1.00 92.00 75 PRO A CA 1
ATOM 573 C C . PRO A 1 75 ? -2.994 10.942 10.338 1.00 92.00 75 PRO A C 1
ATOM 575 O O . PRO A 1 75 ? -2.660 11.152 9.171 1.00 92.00 75 PRO A O 1
ATOM 578 N N . LEU A 1 76 ? -2.984 9.723 10.868 1.00 90.62 76 LEU A N 1
ATOM 579 C CA . LEU A 1 76 ? -2.573 8.516 10.166 1.00 90.62 76 LEU A CA 1
ATOM 580 C C . LEU A 1 76 ? -3.792 7.793 9.593 1.00 90.62 76 LEU A C 1
ATOM 582 O O . LEU A 1 76 ? -4.752 7.517 10.307 1.00 90.62 76 LEU A O 1
ATOM 586 N N . PHE A 1 77 ? -3.736 7.419 8.317 1.00 87.88 77 PHE A N 1
ATOM 587 C CA . PHE A 1 77 ? -4.751 6.547 7.708 1.00 87.88 77 PHE A CA 1
ATOM 588 C C . PHE A 1 77 ? -4.538 5.071 8.080 1.00 87.88 77 PHE A C 1
ATOM 590 O O . PHE A 1 77 ? -5.494 4.322 8.256 1.00 87.88 77 PHE A O 1
ATOM 597 N N . HIS A 1 78 ? -3.280 4.659 8.239 1.00 89.19 78 HIS A N 1
ATOM 598 C CA . HIS A 1 78 ? -2.883 3.331 8.698 1.00 89.19 78 HIS A CA 1
ATOM 599 C C . HIS A 1 78 ? -1.846 3.473 9.810 1.00 89.19 78 HIS A C 1
ATOM 601 O O . HIS A 1 78 ? -1.024 4.389 9.787 1.00 89.19 78 HIS A O 1
ATOM 607 N N . CYS A 1 79 ? -1.880 2.571 10.781 1.00 91.94 79 CYS A N 1
ATOM 608 C CA . CYS A 1 79 ? -0.944 2.565 11.893 1.00 91.94 79 CYS A CA 1
ATOM 609 C C . CYS A 1 79 ? -0.494 1.134 12.184 1.00 91.94 79 CYS A C 1
ATOM 611 O O . CYS A 1 79 ? -1.314 0.240 12.400 1.00 91.94 79 CYS A O 1
ATOM 613 N N . HIS A 1 80 ? 0.819 0.917 12.183 1.00 92.25 80 HIS A N 1
ATOM 614 C CA . HIS A 1 80 ? 1.384 -0.337 12.662 1.00 92.25 80 HIS A CA 1
ATOM 615 C C . HIS A 1 80 ? 1.461 -0.317 14.191 1.00 92.25 80 HIS A C 1
ATOM 617 O O . HIS A 1 80 ? 1.762 0.736 14.751 1.00 92.25 80 HIS A O 1
ATOM 623 N N . PRO A 1 81 ? 1.268 -1.459 14.871 1.00 91.31 81 PRO A N 1
ATOM 624 C CA . PRO A 1 81 ? 1.335 -1.538 16.329 1.00 91.31 81 PRO A CA 1
ATOM 625 C C . PRO A 1 81 ? 2.634 -1.009 16.948 1.00 91.31 81 PRO A C 1
ATOM 627 O O . PRO A 1 81 ? 2.614 -0.523 18.071 1.00 91.31 81 PRO A O 1
ATOM 630 N N . GLU A 1 82 ? 3.745 -1.070 16.209 1.00 90.12 82 GLU A N 1
ATOM 631 C CA . GLU A 1 82 ? 5.065 -0.598 16.656 1.00 90.12 82 GLU A CA 1
ATOM 632 C C . GLU A 1 82 ? 5.358 0.868 16.267 1.00 90.12 82 GLU A C 1
ATOM 634 O O . GLU A 1 82 ? 6.477 1.352 16.440 1.00 90.12 82 GLU A O 1
ATOM 639 N N . ALA A 1 83 ? 4.393 1.589 15.684 1.00 90.69 83 ALA A N 1
ATOM 640 C CA . ALA A 1 83 ? 4.601 2.961 15.232 1.00 90.69 83 ALA A CA 1
ATOM 641 C C . ALA A 1 83 ? 4.784 3.932 16.412 1.00 90.69 83 ALA A C 1
ATOM 643 O O . ALA A 1 83 ? 4.093 3.859 17.427 1.00 90.69 83 ALA A O 1
ATOM 644 N N . SER A 1 84 ? 5.675 4.912 16.247 1.00 92.69 84 SER A N 1
ATOM 645 C CA . SER A 1 84 ? 5.779 6.035 17.184 1.00 92.69 84 SER A CA 1
ATOM 646 C C . SER A 1 84 ? 4.649 7.033 16.926 1.00 92.69 84 SER A C 1
ATOM 648 O O . SER A 1 84 ? 4.614 7.687 15.883 1.00 92.69 84 SER A O 1
ATOM 650 N N . VAL A 1 85 ? 3.721 7.139 17.875 1.00 95.81 85 VAL A N 1
ATOM 651 C CA . VAL A 1 85 ? 2.514 7.974 17.772 1.00 95.81 85 VAL A CA 1
ATOM 652 C C . VAL A 1 85 ? 2.499 9.091 18.807 1.00 95.81 85 VAL A C 1
ATOM 654 O O . VAL A 1 85 ? 3.302 9.114 19.743 1.00 95.81 85 VAL A O 1
ATOM 657 N N . TRP A 1 86 ? 1.569 10.027 18.639 1.00 96.06 86 TRP A N 1
ATOM 658 C CA . TRP A 1 86 ? 1.306 11.072 19.622 1.00 96.06 86 TRP A CA 1
ATOM 659 C C . TRP A 1 86 ? 0.948 10.471 20.995 1.00 96.06 86 TRP A C 1
ATOM 661 O O . TRP A 1 86 ? 0.312 9.418 21.085 1.00 96.06 86 TRP A O 1
ATOM 671 N N . SER A 1 87 ? 1.365 11.126 22.082 1.00 94.75 87 SER A N 1
ATOM 672 C CA . SER A 1 87 ? 1.279 10.595 23.453 1.00 94.75 87 SER A CA 1
ATOM 673 C C . SER A 1 87 ? -0.132 10.162 23.864 1.00 94.75 87 SER A C 1
ATOM 675 O O . SER A 1 87 ? -0.303 9.149 24.536 1.00 94.75 87 SER A O 1
ATOM 677 N N . GLU A 1 88 ? -1.142 10.897 23.418 1.00 94.00 88 GLU A N 1
ATOM 678 C CA . GLU A 1 88 ? -2.557 10.702 23.712 1.00 94.00 88 GLU A CA 1
ATOM 679 C C . GLU A 1 88 ? -3.142 9.484 22.979 1.00 94.00 88 GLU A C 1
ATOM 681 O O . GLU A 1 88 ? -4.188 8.963 23.368 1.00 94.00 88 GLU A O 1
ATOM 686 N N . ASP A 1 89 ? -2.457 9.000 21.940 1.00 96.06 89 ASP A N 1
ATOM 687 C CA . ASP A 1 89 ? -2.860 7.836 21.150 1.00 96.06 89 ASP A CA 1
ATOM 688 C C . ASP A 1 89 ? -2.154 6.551 21.584 1.00 96.06 89 ASP A C 1
ATOM 690 O O . ASP A 1 89 ? -2.602 5.452 21.250 1.00 96.06 89 ASP A O 1
ATOM 694 N N . ARG A 1 90 ? -1.085 6.676 22.378 1.00 94.56 90 ARG A N 1
ATOM 695 C CA . ARG A 1 90 ? -0.221 5.568 22.786 1.00 94.56 90 ARG A CA 1
ATOM 696 C C . ARG A 1 90 ? -0.982 4.443 23.484 1.00 94.56 90 ARG A C 1
ATOM 698 O O . ARG A 1 90 ? -0.837 3.290 23.099 1.00 94.56 90 ARG A O 1
ATOM 705 N N . ALA A 1 91 ? -1.839 4.770 24.450 1.00 92.94 91 ALA A N 1
ATOM 706 C CA . ALA A 1 91 ? -2.603 3.762 25.190 1.00 92.94 91 ALA A CA 1
ATOM 707 C C . ALA A 1 91 ? -3.567 2.966 24.287 1.00 92.94 91 ALA A C 1
ATOM 709 O O . ALA A 1 91 ? -3.782 1.772 24.494 1.00 92.94 91 ALA A O 1
ATOM 710 N N . LEU A 1 92 ? -4.145 3.615 23.268 1.00 94.06 92 LEU A N 1
ATOM 711 C CA . LEU A 1 92 ? -5.015 2.949 22.298 1.00 94.06 92 LEU A CA 1
ATOM 712 C C . LEU A 1 92 ? -4.210 2.044 21.359 1.00 94.06 92 LEU A C 1
ATOM 714 O O . LEU A 1 92 ? -4.655 0.938 21.051 1.00 94.06 92 LEU A O 1
ATOM 718 N N . LEU A 1 93 ? -3.030 2.497 20.930 1.00 95.12 93 LEU A N 1
ATOM 719 C CA . LEU A 1 93 ? -2.140 1.697 20.097 1.00 95.12 93 LEU A CA 1
ATOM 720 C C . LEU A 1 93 ? -1.611 0.468 20.851 1.00 95.12 93 LEU A C 1
ATOM 722 O O . LEU A 1 93 ? -1.646 -0.629 20.301 1.00 95.12 93 LEU A O 1
ATOM 726 N N . GLU A 1 94 ? -1.213 0.621 22.117 1.00 93.62 94 GLU A N 1
ATOM 727 C CA . GLU A 1 94 ? -0.782 -0.480 22.995 1.00 93.62 94 GLU A CA 1
ATOM 728 C C . GLU A 1 94 ? -1.900 -1.521 23.186 1.00 93.62 94 GLU A C 1
ATOM 730 O O . GLU A 1 94 ? -1.656 -2.727 23.102 1.00 93.62 94 GLU A O 1
ATOM 735 N N . LEU A 1 95 ? -3.152 -1.076 23.357 1.00 92.50 95 LEU A N 1
ATOM 736 C CA . LEU A 1 95 ? -4.311 -1.972 23.372 1.00 92.50 95 LEU A CA 1
ATOM 737 C C . LEU A 1 95 ? -4.465 -2.719 22.037 1.00 92.50 95 LEU A C 1
ATOM 739 O O . LEU A 1 95 ? -4.640 -3.937 22.029 1.00 92.50 95 LEU A O 1
ATOM 743 N N . GLY A 1 96 ? -4.390 -2.006 20.910 1.00 93.25 96 GLY A N 1
ATOM 744 C CA . GLY A 1 96 ? -4.474 -2.613 19.582 1.00 93.25 96 GLY A CA 1
ATOM 745 C C . GLY A 1 96 ? -3.371 -3.645 19.334 1.00 93.25 96 GLY A C 1
ATOM 746 O O . GLY A 1 96 ? -3.648 -4.727 18.819 1.00 93.25 96 GLY A O 1
ATOM 747 N N . GLN A 1 97 ? -2.145 -3.358 19.778 1.00 92.62 97 GLN A N 1
ATOM 748 C CA . GLN A 1 97 ? -1.010 -4.279 19.732 1.00 92.62 97 GLN A CA 1
ATOM 749 C C . GLN A 1 97 ? -1.289 -5.560 20.528 1.00 92.62 97 GLN A C 1
ATOM 751 O O . GLN A 1 97 ? -1.042 -6.656 20.027 1.00 92.62 97 GLN A O 1
ATOM 756 N N . GLY A 1 98 ? -1.815 -5.444 21.752 1.00 91.44 98 GLY A N 1
ATOM 757 C CA . GLY A 1 98 ? -2.169 -6.601 22.580 1.00 91.44 98 GLY A CA 1
ATOM 758 C C . GLY A 1 98 ? -3.215 -7.502 21.919 1.00 91.44 98 GLY A C 1
ATOM 759 O O . GLY A 1 98 ? -3.058 -8.723 21.892 1.00 91.44 98 GLY A O 1
ATOM 760 N N . LEU A 1 99 ? -4.241 -6.900 21.310 1.00 91.31 99 LEU A N 1
ATOM 761 C CA . LEU A 1 99 ? -5.289 -7.630 20.594 1.00 91.31 99 LEU A CA 1
ATOM 762 C C . LEU A 1 99 ? -4.744 -8.338 19.345 1.00 91.31 99 LEU A C 1
ATOM 764 O O . LEU A 1 99 ? -4.995 -9.528 19.166 1.00 91.31 99 LEU A O 1
ATOM 768 N N . LEU A 1 100 ? -3.943 -7.645 18.530 1.00 91.38 100 LEU A N 1
ATOM 769 C CA . LEU A 1 100 ? -3.329 -8.214 17.323 1.00 91.38 100 LEU A CA 1
ATOM 770 C C . LEU A 1 100 ? -2.299 -9.311 17.625 1.00 91.38 100 LEU A C 1
ATOM 772 O O . LEU A 1 100 ? -2.117 -10.210 16.809 1.00 91.38 100 LEU A O 1
ATOM 776 N N . LYS A 1 101 ? -1.642 -9.274 18.793 1.00 90.00 101 LYS A N 1
ATOM 777 C CA . LYS A 1 101 ? -0.761 -10.361 19.259 1.00 90.00 101 LYS A CA 1
ATOM 778 C C . LYS A 1 101 ? -1.529 -11.645 19.573 1.00 90.00 101 LYS A C 1
ATOM 780 O O . LYS A 1 101 ? -0.966 -12.724 19.422 1.00 90.00 101 LYS A O 1
ATOM 785 N N . LYS A 1 102 ? -2.784 -11.544 20.024 1.00 85.94 102 LYS A N 1
ATOM 786 C CA . LYS A 1 102 ? -3.633 -12.717 20.285 1.00 85.94 102 LYS A CA 1
ATOM 787 C C . LYS A 1 102 ? -4.306 -13.242 19.025 1.00 85.94 102 LYS A C 1
ATOM 789 O O . LYS A 1 102 ? -4.388 -14.451 18.853 1.00 85.94 102 LYS A O 1
ATOM 794 N N . GLU A 1 103 ? -4.781 -12.342 18.172 1.00 87.12 103 GLU A N 1
ATOM 795 C CA . GLU A 1 103 ? -5.476 -12.679 16.933 1.00 87.12 103 GLU A CA 1
ATOM 796 C C . GLU A 1 103 ? -5.007 -11.732 15.820 1.00 87.12 103 GLU A C 1
ATOM 798 O O . GLU A 1 103 ? -5.451 -10.588 15.706 1.00 87.12 103 GLU A O 1
ATOM 803 N N . ALA A 1 104 ? -4.080 -12.211 14.988 1.00 85.31 104 ALA A N 1
ATOM 804 C CA . ALA A 1 104 ? -3.451 -11.398 13.946 1.00 85.31 104 ALA A CA 1
ATOM 805 C C . ALA A 1 104 ? -4.433 -10.960 12.844 1.00 85.31 104 ALA A C 1
ATOM 807 O O . ALA A 1 104 ? -4.202 -9.946 12.188 1.00 85.31 104 ALA A O 1
ATOM 808 N N . GLY A 1 105 ? -5.532 -11.701 12.657 1.00 83.44 105 GLY A N 1
ATOM 809 C CA . GLY A 1 105 ? -6.569 -11.419 11.663 1.00 83.44 105 GLY A CA 1
ATOM 810 C C . GLY A 1 105 ? -7.606 -10.372 12.084 1.00 83.44 105 GLY A C 1
ATOM 811 O O . GLY A 1 105 ? -8.623 -10.228 11.401 1.00 83.44 105 GLY A O 1
ATOM 812 N N . LEU A 1 106 ? -7.410 -9.670 13.207 1.00 89.31 106 LEU A N 1
ATOM 813 C CA . LEU A 1 106 ? -8.340 -8.630 13.650 1.00 89.31 106 LEU A CA 1
ATOM 814 C C . LEU A 1 106 ? -8.254 -7.375 12.786 1.00 89.31 106 LEU A C 1
ATOM 816 O O . LEU A 1 106 ? -7.195 -6.786 12.593 1.00 89.31 106 LEU A O 1
ATOM 820 N N . HIS A 1 107 ? -9.419 -6.900 12.361 1.00 88.31 107 HIS A N 1
ATOM 821 C CA . HIS A 1 107 ? -9.581 -5.577 11.786 1.00 88.31 107 HIS A CA 1
ATOM 822 C C . HIS A 1 107 ? -9.866 -4.574 12.904 1.00 88.31 107 HIS A C 1
ATOM 824 O O . HIS A 1 107 ? -10.973 -4.541 13.454 1.00 88.31 107 HIS A O 1
ATOM 830 N N . LEU A 1 108 ? -8.869 -3.762 13.242 1.00 93.00 108 LEU A N 1
ATOM 831 C CA . LEU A 1 108 ? -8.988 -2.701 14.235 1.00 93.00 108 LEU A CA 1
ATOM 832 C C . LEU A 1 108 ? -9.034 -1.346 13.532 1.00 93.00 108 LEU A C 1
ATOM 834 O O . LEU A 1 108 ? -8.170 -1.040 12.713 1.00 93.00 108 LEU A O 1
ATOM 838 N N . SER A 1 109 ? -10.003 -0.513 13.881 1.00 93.94 109 SER A N 1
ATOM 839 C CA . SER A 1 109 ? -10.155 0.814 13.282 1.00 93.94 109 SER A CA 1
ATOM 840 C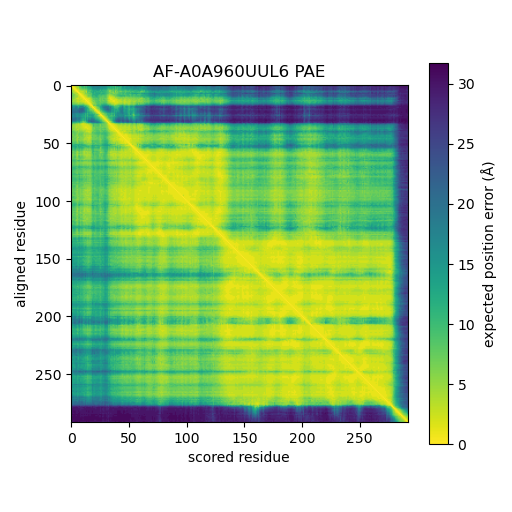 C . SER A 1 109 ? -10.536 1.857 14.326 1.00 93.94 109 SER A C 1
ATOM 842 O O . SER A 1 109 ? -11.216 1.565 15.308 1.00 93.94 109 SER A O 1
ATOM 844 N N . VAL A 1 110 ? -10.095 3.098 14.129 1.00 95.69 110 VAL A N 1
ATOM 845 C CA . VAL A 1 110 ? -10.317 4.221 15.049 1.00 95.69 110 VAL A CA 1
ATOM 846 C C . VAL A 1 110 ? -10.879 5.402 14.274 1.00 95.69 110 VAL A C 1
ATOM 848 O O . VAL A 1 110 ? -10.272 5.843 13.306 1.00 95.69 110 VAL A O 1
ATOM 851 N N . THR A 1 111 ? -12.015 5.951 14.694 1.00 96.38 111 THR A N 1
ATOM 852 C CA . THR A 1 111 ? -12.640 7.087 13.998 1.00 96.38 111 THR A CA 1
ATOM 853 C C . THR A 1 111 ? -13.437 7.990 14.946 1.00 96.38 111 THR A C 1
ATOM 855 O O . THR A 1 111 ? -13.548 7.723 16.148 1.00 96.38 111 THR A O 1
ATOM 858 N N . THR A 1 112 ? -13.968 9.092 14.415 1.00 96.06 112 THR A N 1
ATOM 859 C CA . THR A 1 112 ? -14.902 9.969 15.129 1.00 96.06 112 THR A CA 1
ATOM 860 C C . THR A 1 112 ? -16.331 9.422 15.035 1.00 96.06 112 THR A C 1
ATOM 862 O O . THR A 1 112 ? -16.665 8.733 14.071 1.00 96.06 112 THR A O 1
ATOM 865 N N . PRO A 1 113 ? -17.233 9.762 15.974 1.00 95.12 113 PRO A N 1
ATOM 866 C CA . PRO A 1 113 ? -18.653 9.441 15.819 1.00 95.12 113 PRO A CA 1
ATOM 867 C C . PRO A 1 113 ? -19.252 9.952 14.498 1.00 95.12 113 PRO A C 1
ATOM 869 O O . PRO A 1 113 ? -20.092 9.283 13.902 1.00 95.12 113 PRO A O 1
ATOM 872 N N . PHE A 1 114 ? -18.804 11.123 14.032 1.00 94.44 114 PHE A N 1
ATOM 873 C CA . PHE A 1 114 ? -19.286 11.752 12.801 1.00 94.44 114 PHE A CA 1
ATOM 874 C C . PHE A 1 114 ? -18.861 10.987 11.539 1.00 94.44 114 PHE A C 1
ATOM 876 O O . PHE A 1 114 ? -19.623 10.896 10.578 1.00 94.44 114 PHE A O 1
ATOM 883 N N . ASP A 1 115 ? -17.662 10.404 11.549 1.00 94.31 115 ASP A N 1
ATOM 884 C CA . ASP A 1 115 ? -17.086 9.708 10.399 1.00 94.31 115 ASP A CA 1
ATOM 885 C C . ASP A 1 115 ? -17.283 8.187 10.428 1.00 94.31 115 ASP A C 1
ATOM 887 O O . ASP A 1 115 ? -16.934 7.508 9.464 1.00 94.31 115 ASP A O 1
ATOM 891 N N . LEU A 1 116 ? -17.927 7.650 11.469 1.00 92.62 116 LEU A N 1
ATOM 892 C CA . LEU A 1 116 ? -18.158 6.217 11.657 1.00 92.62 116 LEU A CA 1
ATOM 893 C C . LEU A 1 116 ? -18.751 5.519 10.425 1.00 92.62 116 LEU A C 1
ATOM 895 O O . LEU A 1 116 ? -18.275 4.465 10.012 1.00 92.62 116 LEU A O 1
ATOM 899 N N . LEU A 1 117 ? -19.781 6.105 9.810 1.00 91.62 117 LEU A N 1
ATOM 900 C CA . LEU A 1 117 ? -20.405 5.507 8.626 1.00 91.62 117 LEU A CA 1
ATOM 901 C C . LEU A 1 117 ? -19.472 5.542 7.412 1.00 91.62 117 LEU A C 1
ATOM 903 O O . LEU A 1 117 ? -19.440 4.590 6.639 1.00 91.62 117 LEU A O 1
ATOM 907 N N . LYS A 1 118 ? -18.685 6.611 7.249 1.00 90.69 118 LYS A N 1
ATOM 908 C CA . LYS A 1 118 ? -17.699 6.684 6.165 1.00 90.69 118 LYS A CA 1
ATOM 909 C C . LYS A 1 118 ? -16.592 5.655 6.373 1.00 90.69 118 LYS A C 1
ATOM 911 O O . LYS A 1 118 ? -16.176 5.024 5.410 1.00 90.69 118 LYS A O 1
ATOM 916 N N . GLU A 1 119 ? -16.149 5.467 7.610 1.00 89.56 119 GLU A N 1
ATOM 917 C CA . GLU A 1 119 ? -15.144 4.466 7.964 1.00 89.56 119 GLU A CA 1
ATOM 918 C C . GLU A 1 119 ? -15.615 3.043 7.643 1.00 89.56 119 GLU A C 1
ATOM 920 O O . GLU A 1 119 ? -14.881 2.271 7.038 1.00 89.56 119 GLU A O 1
ATOM 925 N N . ILE A 1 120 ? -16.859 2.704 7.986 1.00 88.12 120 ILE A N 1
ATOM 926 C CA . ILE A 1 120 ? -17.369 1.337 7.814 1.00 88.12 120 ILE A CA 1
ATOM 927 C C . ILE A 1 120 ? -17.768 1.039 6.360 1.00 88.12 120 ILE A C 1
ATOM 929 O O . ILE A 1 120 ? -17.624 -0.097 5.911 1.00 88.12 120 ILE A O 1
ATOM 933 N N . PHE A 1 121 ? -18.281 2.029 5.621 1.00 85.75 121 PHE A N 1
ATOM 934 C CA . PHE A 1 121 ? -18.906 1.812 4.309 1.00 85.75 121 PHE A CA 1
ATOM 935 C C . PHE A 1 121 ? -18.102 2.344 3.113 1.00 85.75 121 PHE A C 1
ATOM 937 O O . PHE A 1 121 ? -18.607 2.324 1.990 1.00 85.75 121 PHE A O 1
ATOM 944 N N . THR A 1 122 ? -16.864 2.814 3.304 1.00 80.56 122 THR A N 1
ATOM 945 C CA . THR A 1 122 ? -16.013 3.269 2.191 1.00 80.56 122 THR A CA 1
ATOM 946 C C . THR A 1 122 ? -14.663 2.563 2.169 1.00 80.56 122 THR A C 1
ATOM 948 O O . THR A 1 122 ? -14.119 2.204 3.203 1.00 80.56 122 THR A O 1
ATOM 951 N N . VAL A 1 123 ? -14.089 2.412 0.971 1.00 72.44 123 VAL A N 1
ATOM 952 C CA . VAL A 1 123 ? -12.769 1.779 0.775 1.00 72.44 123 VAL A CA 1
ATOM 953 C C . VAL A 1 123 ? -11.633 2.632 1.349 1.00 72.44 123 VAL A C 1
ATOM 955 O O . VAL A 1 123 ? -10.638 2.108 1.831 1.00 72.44 123 VAL A O 1
ATOM 958 N N . LYS A 1 124 ? -11.758 3.963 1.288 1.00 74.69 124 LYS A N 1
ATOM 959 C CA . LYS A 1 124 ? -10.736 4.874 1.824 1.00 74.69 124 LYS A CA 1
ATOM 960 C C . LYS A 1 124 ? -10.786 4.961 3.353 1.00 74.69 124 LYS A C 1
ATOM 962 O O . LYS A 1 124 ? -9.776 5.298 3.964 1.00 74.69 124 LYS A O 1
ATOM 967 N N . GLY A 1 125 ? -11.955 4.716 3.937 1.00 84.94 125 GLY A N 1
ATOM 968 C CA . GLY A 1 125 ? -12.223 5.026 5.329 1.00 84.94 125 GLY A CA 1
ATOM 969 C C . GLY A 1 125 ? -12.182 6.532 5.623 1.00 84.94 125 GLY A C 1
ATOM 970 O O . GLY A 1 125 ? -11.983 7.383 4.746 1.00 84.94 125 GLY A O 1
ATOM 971 N N . ALA A 1 126 ? -12.399 6.859 6.888 1.00 90.00 126 ALA A N 1
ATOM 972 C CA . ALA A 1 126 ? -12.323 8.199 7.461 1.00 90.00 126 ALA A CA 1
ATOM 973 C C . ALA A 1 126 ? -11.760 8.151 8.899 1.00 90.00 126 ALA A C 1
ATOM 975 O O . ALA A 1 126 ? -12.134 8.935 9.772 1.00 90.00 126 ALA A O 1
ATOM 976 N N . GLY A 1 127 ? -10.874 7.193 9.151 1.00 92.75 127 GLY A N 1
ATOM 977 C CA . GLY A 1 127 ? -10.215 6.955 10.422 1.00 92.75 127 GLY A CA 1
ATOM 978 C C . GLY A 1 127 ? -8.805 6.402 10.235 1.00 92.75 127 GLY A C 1
ATOM 979 O O . GLY A 1 127 ? -8.164 6.624 9.207 1.00 92.75 127 GLY A O 1
ATOM 980 N N . THR A 1 128 ? -8.333 5.690 11.252 1.00 93.81 128 THR A N 1
ATOM 981 C CA . THR A 1 128 ? -7.075 4.945 11.214 1.00 93.81 128 THR A CA 1
ATOM 982 C C . THR A 1 128 ? -7.349 3.461 11.330 1.00 93.81 128 THR A C 1
ATOM 984 O O . THR A 1 128 ? -7.944 3.034 12.318 1.00 93.81 128 THR A O 1
ATOM 987 N N . ILE A 1 129 ? -6.831 2.673 10.394 1.00 92.12 129 ILE A N 1
ATOM 988 C CA . ILE A 1 129 ? -6.781 1.215 10.520 1.00 92.12 129 ILE A CA 1
ATOM 989 C C . ILE A 1 129 ? -5.494 0.835 11.260 1.00 92.12 129 ILE A C 1
ATOM 991 O O . ILE A 1 129 ? -4.398 1.214 10.840 1.00 92.12 129 ILE A O 1
ATOM 995 N N . ILE A 1 130 ? -5.617 0.088 12.358 1.00 93.25 130 ILE A N 1
ATOM 996 C CA . ILE A 1 130 ? -4.485 -0.495 13.085 1.00 93.25 130 ILE A CA 1
ATOM 997 C C . ILE A 1 130 ? -4.319 -1.934 12.611 1.00 93.25 130 ILE A C 1
ATOM 999 O O . ILE A 1 130 ? -5.228 -2.750 12.764 1.00 93.25 130 ILE A O 1
ATOM 1003 N N . ARG A 1 131 ? -3.158 -2.264 12.049 1.00 90.25 131 ARG A N 1
ATOM 1004 C CA . ARG A 1 131 ? -2.864 -3.632 11.608 1.00 90.25 131 ARG A CA 1
ATOM 1005 C C . ARG A 1 131 ? -1.375 -3.927 11.605 1.00 90.25 131 ARG A C 1
ATOM 1007 O O . ARG A 1 131 ? -0.548 -3.026 11.445 1.00 90.25 131 ARG A O 1
ATOM 1014 N N . ASN A 1 132 ? -1.043 -5.209 11.692 1.00 89.12 132 ASN A N 1
ATOM 1015 C CA . ASN A 1 132 ? 0.322 -5.668 11.470 1.00 89.12 132 ASN A CA 1
ATOM 1016 C C . ASN A 1 132 ? 0.803 -5.268 10.068 1.00 89.12 132 ASN A C 1
ATOM 1018 O O . ASN A 1 132 ? 0.010 -5.182 9.122 1.00 89.12 132 ASN A O 1
ATOM 1022 N N . ARG A 1 133 ? 2.108 -5.001 9.960 1.00 88.00 133 ARG A N 1
ATOM 1023 C CA . ARG A 1 133 ? 2.763 -4.747 8.677 1.00 88.00 133 ARG A CA 1
ATOM 1024 C C . ARG A 1 133 ? 2.621 -5.980 7.788 1.00 88.00 133 ARG A C 1
ATOM 1026 O O . ARG A 1 133 ? 2.714 -7.100 8.287 1.00 88.00 133 ARG A O 1
ATOM 1033 N N . SER A 1 134 ? 2.376 -5.771 6.499 1.00 89.88 134 SER A N 1
ATOM 1034 C CA . SER A 1 134 ? 2.345 -6.889 5.552 1.00 89.88 134 SER A CA 1
ATOM 1035 C C . SER A 1 134 ? 3.735 -7.490 5.408 1.00 89.88 134 SER A C 1
ATOM 1037 O O . SER A 1 134 ? 4.732 -6.767 5.354 1.00 89.88 134 SER A O 1
ATOM 1039 N N . GLU A 1 135 ? 3.802 -8.811 5.319 1.00 93.31 135 GLU A N 1
ATOM 1040 C CA . GLU A 1 135 ? 5.037 -9.499 4.979 1.00 93.31 135 GLU A CA 1
ATOM 1041 C C . GLU A 1 135 ? 5.260 -9.378 3.469 1.00 93.31 135 GLU A C 1
ATOM 1043 O O . GLU A 1 135 ? 4.532 -9.965 2.669 1.00 93.31 135 GLU A O 1
ATOM 1048 N N . ILE A 1 136 ? 6.246 -8.568 3.077 1.00 96.75 136 ILE A N 1
ATOM 1049 C CA . ILE A 1 136 ? 6.636 -8.404 1.677 1.00 96.75 136 ILE A CA 1
ATOM 1050 C C . ILE A 1 136 ? 7.811 -9.333 1.390 1.00 96.75 136 ILE A C 1
ATOM 1052 O O . ILE A 1 136 ? 8.898 -9.168 1.944 1.00 96.75 136 ILE A O 1
ATOM 1056 N N . LEU A 1 1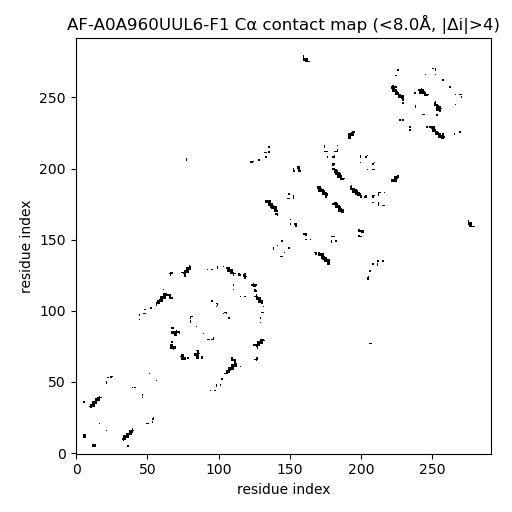37 ? 7.584 -10.302 0.512 1.00 97.62 137 LEU A N 1
ATOM 1057 C CA . LEU A 1 137 ? 8.568 -11.271 0.056 1.00 97.62 137 LEU A CA 1
ATOM 1058 C C . LEU A 1 137 ? 9.245 -10.748 -1.213 1.00 97.62 137 LEU A C 1
ATOM 1060 O 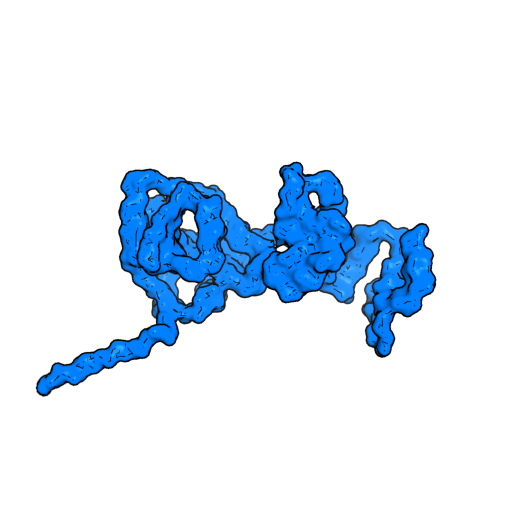O . LEU A 1 137 ? 8.571 -10.265 -2.127 1.00 97.62 137 LEU A O 1
ATOM 1064 N N . VAL A 1 138 ? 10.575 -10.844 -1.260 1.00 97.81 138 VAL A N 1
ATOM 1065 C CA . VAL A 1 138 ? 11.383 -10.421 -2.411 1.00 97.81 138 VAL A CA 1
ATOM 1066 C C . VAL A 1 138 ? 11.937 -11.648 -3.125 1.00 97.81 138 VAL A C 1
ATOM 1068 O O . VAL A 1 138 ? 12.597 -12.486 -2.509 1.00 97.81 138 VAL A O 1
ATOM 1071 N N . TYR A 1 139 ? 11.676 -11.749 -4.426 1.00 97.56 139 TYR A N 1
ATOM 1072 C CA . TYR A 1 139 ? 12.183 -12.820 -5.283 1.00 97.56 139 TYR A CA 1
ATOM 1073 C C . TYR A 1 139 ? 12.943 -12.254 -6.477 1.00 97.56 139 TYR A C 1
ATOM 1075 O O . TYR A 1 139 ? 12.646 -11.160 -6.947 1.00 97.56 139 TYR A O 1
ATOM 1083 N N . HIS A 1 140 ? 13.876 -13.040 -7.014 1.00 96.19 140 HIS A N 1
ATOM 1084 C CA . HIS A 1 140 ? 14.714 -12.653 -8.158 1.00 96.19 140 HIS A CA 1
ATOM 1085 C C . HIS A 1 140 ? 14.549 -13.600 -9.353 1.00 96.19 140 HIS A C 1
ATOM 1087 O O . HIS A 1 140 ? 15.340 -13.594 -10.293 1.00 96.19 140 HIS A O 1
ATOM 1093 N N . SER A 1 141 ? 13.536 -14.468 -9.311 1.00 93.75 141 SER A N 1
ATOM 1094 C CA . SER A 1 141 ? 13.248 -15.409 -10.385 1.00 93.75 141 SER A CA 1
ATOM 1095 C C . SER A 1 141 ? 11.768 -15.758 -10.447 1.00 93.75 141 SER A C 1
ATOM 1097 O O . SER A 1 141 ? 11.134 -16.072 -9.439 1.00 93.75 141 SER A O 1
ATOM 1099 N N . ALA A 1 142 ? 11.251 -15.827 -11.674 1.00 92.88 142 ALA A N 1
ATOM 1100 C CA . ALA A 1 142 ? 9.895 -16.269 -11.981 1.00 92.88 142 ALA A CA 1
ATOM 1101 C C . ALA A 1 142 ? 9.597 -17.723 -11.552 1.00 92.88 142 ALA A C 1
ATOM 1103 O O . ALA A 1 142 ? 8.449 -18.159 -11.627 1.00 92.88 142 ALA A O 1
ATOM 1104 N N . ALA A 1 143 ? 10.617 -18.506 -11.183 1.00 93.50 143 ALA A N 1
ATOM 1105 C CA . ALA A 1 143 ? 10.455 -19.860 -10.651 1.00 93.50 143 ALA A CA 1
ATOM 1106 C C . ALA A 1 143 ? 10.113 -19.880 -9.149 1.00 93.50 143 ALA A C 1
ATOM 1108 O O . ALA A 1 143 ? 9.643 -20.897 -8.650 1.00 93.50 143 ALA A O 1
ATOM 1109 N N . GLN A 1 144 ? 10.349 -18.778 -8.428 1.00 94.81 144 GLN A N 1
ATOM 1110 C CA . GLN A 1 144 ? 10.097 -18.669 -6.985 1.00 94.81 144 GLN A CA 1
ATOM 1111 C C . GLN A 1 144 ? 8.683 -18.160 -6.663 1.00 94.81 144 GLN A C 1
ATOM 1113 O O . GLN A 1 144 ? 8.281 -18.166 -5.502 1.00 94.81 144 GLN A O 1
ATOM 1118 N N . VAL A 1 145 ? 7.943 -17.707 -7.677 1.00 94.94 145 VAL A N 1
ATOM 1119 C CA . VAL A 1 145 ? 6.631 -17.071 -7.523 1.00 94.94 145 VAL A CA 1
ATOM 1120 C C . VAL A 1 145 ? 5.509 -17.992 -7.993 1.00 94.94 145 VAL A C 1
ATOM 1122 O O . VAL A 1 145 ? 5.637 -18.701 -8.993 1.00 94.94 145 VAL A O 1
ATOM 1125 N N . ASP A 1 146 ? 4.368 -17.934 -7.310 1.00 96.00 146 ASP A N 1
ATOM 1126 C CA . ASP A 1 146 ? 3.125 -18.530 -7.788 1.00 96.00 146 ASP A CA 1
ATOM 1127 C C . ASP A 1 146 ? 2.583 -17.675 -8.939 1.00 96.00 146 ASP A C 1
ATOM 1129 O O . ASP A 1 146 ? 1.909 -16.655 -8.752 1.00 96.00 146 ASP A O 1
ATOM 1133 N N . ARG A 1 147 ? 2.914 -18.093 -10.164 1.00 93.31 147 ARG A N 1
ATOM 1134 C CA . ARG A 1 147 ? 2.529 -17.383 -11.389 1.00 93.31 147 ARG A CA 1
ATOM 1135 C C . ARG A 1 147 ? 1.017 -17.279 -11.554 1.00 93.31 147 ARG A C 1
ATOM 1137 O O . ARG A 1 147 ? 0.543 -16.280 -12.086 1.00 93.31 147 ARG A O 1
ATOM 1144 N N . MET A 1 148 ? 0.258 -18.279 -11.101 1.00 93.62 148 MET A N 1
ATOM 1145 C CA . MET A 1 148 ? -1.195 -18.290 -11.256 1.00 93.62 148 MET A CA 1
ATOM 1146 C C . MET A 1 148 ? -1.833 -17.220 -10.369 1.00 93.62 148 MET A C 1
ATOM 1148 O O . MET A 1 148 ? -2.635 -16.419 -10.854 1.00 93.62 148 MET A O 1
ATOM 1152 N N . ARG A 1 149 ? -1.432 -17.156 -9.093 1.00 95.88 149 ARG A N 1
ATOM 1153 C CA . ARG A 1 149 ? -1.913 -16.125 -8.160 1.00 95.88 149 ARG A CA 1
ATOM 1154 C C . ARG A 1 149 ? -1.473 -14.728 -8.580 1.00 95.88 149 ARG A C 1
ATOM 1156 O O . ARG A 1 149 ? -2.291 -13.810 -8.573 1.00 95.88 149 ARG A O 1
ATOM 1163 N N . LEU A 1 150 ? -0.214 -14.567 -8.994 1.00 96.06 150 LEU A N 1
ATOM 1164 C CA . LEU A 1 150 ? 0.310 -13.279 -9.451 1.00 96.06 150 LEU A CA 1
ATOM 1165 C C . LEU A 1 150 ? -0.422 -12.778 -10.700 1.00 96.06 150 LEU A C 1
ATOM 1167 O O . LEU A 1 150 ? -0.817 -11.615 -10.754 1.00 96.06 150 LEU A O 1
ATOM 1171 N N . MET A 1 151 ? -0.653 -13.650 -11.683 1.00 94.75 151 MET A N 1
ATOM 1172 C CA . MET A 1 151 ? -1.435 -13.308 -12.869 1.00 94.75 151 MET A CA 1
ATOM 1173 C C . MET A 1 151 ? -2.860 -12.889 -12.490 1.00 94.75 151 MET A C 1
ATOM 1175 O O . MET A 1 151 ? -3.318 -11.846 -12.948 1.00 94.75 151 MET A O 1
ATOM 1179 N N . GLY A 1 152 ? -3.527 -13.634 -11.600 1.00 94.31 152 GLY A N 1
ATOM 1180 C CA . GLY A 1 152 ? -4.856 -13.274 -11.095 1.00 94.31 152 GLY A CA 1
ATOM 1181 C C . GLY A 1 152 ? -4.897 -11.878 -10.461 1.00 94.31 152 GLY A C 1
ATOM 1182 O O . GLY A 1 152 ? -5.752 -11.069 -10.819 1.00 94.31 152 GLY A O 1
ATOM 1183 N N . LEU A 1 153 ? -3.926 -11.560 -9.597 1.00 95.38 153 LEU A N 1
ATOM 1184 C CA . LEU A 1 153 ? -3.782 -10.237 -8.979 1.00 95.38 153 LEU A CA 1
ATOM 1185 C C . LEU A 1 153 ? -3.597 -9.123 -10.021 1.00 95.38 153 LEU A C 1
ATOM 1187 O O . LEU A 1 153 ? -4.210 -8.057 -9.899 1.00 95.38 153 LEU A O 1
ATOM 1191 N N . LEU A 1 154 ? -2.731 -9.334 -11.019 1.00 94.62 154 LEU A N 1
ATOM 1192 C CA . LEU A 1 154 ? -2.492 -8.350 -12.077 1.00 94.62 154 LEU A CA 1
ATOM 1193 C C . LEU A 1 154 ? -3.783 -8.099 -12.865 1.00 94.62 154 LEU A C 1
ATOM 1195 O O . LEU A 1 154 ? -4.212 -6.955 -13.003 1.00 94.62 154 LEU A O 1
ATOM 1199 N N . GLU A 1 155 ? -4.437 -9.153 -13.343 1.00 93.56 155 GLU A N 1
ATOM 1200 C CA . GLU A 1 155 ? -5.646 -9.018 -14.157 1.00 93.56 155 GLU A CA 1
ATOM 1201 C C . GLU A 1 155 ? -6.805 -8.373 -13.389 1.00 93.56 155 GLU A C 1
ATOM 1203 O O . GLU A 1 155 ? -7.499 -7.518 -13.942 1.00 93.56 155 GLU A O 1
ATOM 1208 N N . GLU A 1 156 ? -6.978 -8.706 -12.106 1.00 92.50 156 GLU A N 1
ATOM 1209 C CA . GLU A 1 156 ? -7.951 -8.049 -11.227 1.00 92.50 156 GLU A CA 1
ATOM 1210 C C . GLU A 1 156 ? -7.613 -6.562 -11.032 1.00 92.50 156 GLU A C 1
ATOM 1212 O O . GLU A 1 156 ? -8.472 -5.691 -11.180 1.00 92.50 156 GLU A O 1
ATOM 1217 N N . SER A 1 157 ? -6.349 -6.249 -10.731 1.00 91.19 157 SER A N 1
ATOM 1218 C CA . SER A 1 157 ? -5.917 -4.883 -10.414 1.00 91.19 157 SER A CA 1
ATOM 1219 C C . SER A 1 157 ? -6.022 -3.938 -11.609 1.00 91.19 157 SER A C 1
ATOM 1221 O O . SER A 1 157 ? -6.416 -2.780 -11.439 1.00 91.19 157 SER A O 1
ATOM 1223 N N . PHE A 1 158 ? -5.667 -4.424 -12.802 1.00 88.88 158 PHE A N 1
ATOM 1224 C CA . PHE A 1 158 ? -5.689 -3.661 -14.052 1.00 88.88 158 PHE A CA 1
ATOM 1225 C C . PHE A 1 158 ? -7.026 -3.769 -14.805 1.00 88.88 158 PHE A C 1
ATOM 1227 O O . PHE A 1 158 ? -7.267 -2.978 -15.719 1.00 88.88 158 PHE A O 1
ATOM 1234 N N . GLY A 1 159 ? -7.894 -4.718 -14.435 1.00 88.19 159 GLY A N 1
ATOM 1235 C CA . GLY A 1 159 ? -9.199 -4.949 -15.064 1.00 88.19 159 GLY A CA 1
ATOM 1236 C C . GLY A 1 159 ? -9.121 -5.449 -16.512 1.00 88.19 159 GLY A C 1
ATOM 1237 O O . GLY A 1 159 ? -10.074 -5.281 -17.272 1.00 88.19 159 GLY A O 1
ATOM 1238 N N . ARG A 1 160 ? -7.975 -6.002 -16.928 1.00 89.19 160 ARG A N 1
ATOM 1239 C CA . ARG A 1 160 ? -7.671 -6.435 -18.305 1.00 89.19 160 ARG A CA 1
ATOM 1240 C C . ARG A 1 160 ? -6.856 -7.724 -18.263 1.00 89.19 160 ARG A C 1
ATOM 1242 O O . ARG A 1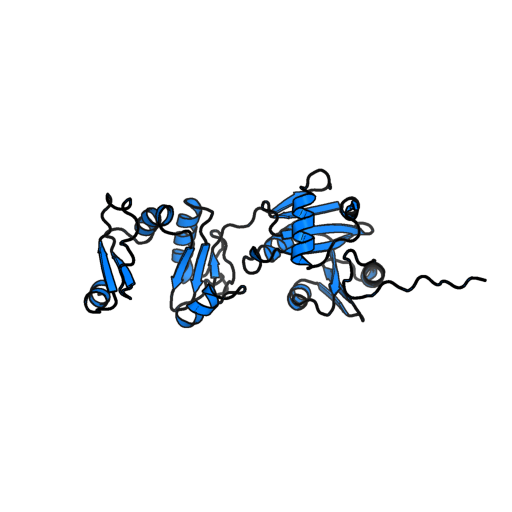 160 ? -6.073 -7.917 -17.337 1.00 89.19 160 ARG A O 1
ATOM 1249 N N . LYS A 1 161 ? -6.996 -8.569 -19.288 1.00 90.06 161 LYS A N 1
ATOM 1250 C CA . LYS A 1 161 ? -6.164 -9.767 -19.448 1.00 90.06 161 LYS A CA 1
ATOM 1251 C C . LYS A 1 161 ? -4.735 -9.389 -19.828 1.00 90.06 161 LYS A C 1
ATOM 1253 O O . LYS A 1 161 ? -4.517 -8.415 -20.559 1.00 90.06 161 LYS A O 1
ATOM 1258 N N . LEU A 1 162 ? -3.770 -10.145 -19.315 1.00 89.31 162 LEU A N 1
ATOM 1259 C CA . LEU A 1 162 ? -2.374 -10.006 -19.721 1.00 89.31 162 LEU A CA 1
ATOM 1260 C C . LEU A 1 162 ? -2.217 -10.558 -21.149 1.00 89.31 162 LEU A C 1
ATOM 1262 O O . LEU A 1 162 ? -2.802 -11.590 -21.471 1.00 89.31 162 LEU A O 1
ATOM 1266 N N . ARG A 1 163 ? -1.477 -9.865 -22.024 1.00 87.38 163 ARG A N 1
ATOM 1267 C CA . ARG A 1 163 ? -1.292 -10.302 -23.424 1.00 87.38 163 ARG A CA 1
ATOM 1268 C C . ARG A 1 163 ? -0.376 -11.512 -23.532 1.00 87.38 163 ARG A C 1
ATOM 1270 O O . ARG A 1 163 ? -0.650 -12.409 -24.318 1.00 87.38 163 ARG A O 1
ATOM 1277 N N . ASP A 1 164 ? 0.702 -11.489 -22.759 1.00 84.94 164 ASP A N 1
ATOM 1278 C CA . ASP A 1 164 ? 1.756 -12.489 -22.803 1.00 84.94 164 ASP A CA 1
ATOM 1279 C C . ASP A 1 164 ? 2.168 -12.878 -21.373 1.00 84.94 164 ASP A C 1
ATOM 1281 O O . ASP A 1 164 ? 2.801 -12.080 -20.674 1.00 84.94 164 ASP A O 1
ATOM 1285 N N . PRO A 1 165 ? 1.791 -14.081 -20.906 1.00 79.44 165 PRO A N 1
ATOM 1286 C CA . PRO A 1 165 ? 2.236 -14.612 -19.623 1.00 79.44 165 PRO A CA 1
ATOM 1287 C C . PRO A 1 165 ? 3.751 -14.827 -19.524 1.00 79.44 165 PRO A C 1
ATOM 1289 O O . PRO A 1 165 ? 4.272 -14.863 -18.408 1.00 79.44 165 PRO A O 1
ATOM 1292 N N . ASP A 1 166 ? 4.477 -14.934 -20.640 1.00 84.44 166 ASP A N 1
ATOM 1293 C CA . ASP A 1 166 ? 5.931 -15.108 -20.618 1.00 84.44 166 ASP A CA 1
ATOM 1294 C C . ASP A 1 166 ? 6.667 -13.831 -20.195 1.00 84.44 166 ASP A C 1
ATOM 1296 O O . ASP A 1 166 ? 7.830 -13.898 -19.804 1.00 84.44 166 ASP A O 1
ATOM 1300 N N . PHE A 1 167 ? 5.968 -12.691 -20.105 1.00 86.25 167 PHE A N 1
ATOM 1301 C CA . PHE A 1 167 ? 6.477 -11.436 -19.543 1.00 86.25 167 PHE A CA 1
ATOM 1302 C C . PHE A 1 167 ? 7.231 -11.611 -18.210 1.00 86.25 167 PHE A C 1
ATOM 1304 O O . PHE A 1 167 ? 8.209 -10.912 -17.953 1.00 86.25 167 PHE A O 1
ATOM 1311 N N . PHE A 1 168 ? 6.833 -12.562 -17.357 1.00 90.12 168 PHE A N 1
ATOM 1312 C CA . PHE A 1 168 ? 7.533 -12.811 -16.093 1.00 90.12 168 PHE A CA 1
ATOM 1313 C C . PHE A 1 168 ? 9.030 -13.123 -16.283 1.00 90.12 168 PHE A C 1
ATOM 1315 O O . PHE A 1 168 ? 9.833 -12.827 -15.403 1.00 90.12 168 PHE A O 1
ATOM 1322 N N . SER A 1 169 ? 9.467 -13.666 -17.423 1.00 87.88 169 SER A N 1
ATOM 1323 C CA . SER A 1 169 ? 10.893 -13.940 -17.633 1.00 87.88 169 SER A CA 1
ATOM 1324 C C . SER A 1 169 ? 11.766 -12.687 -17.764 1.00 87.88 169 SER A C 1
ATOM 1326 O O . SER A 1 169 ? 12.973 -12.804 -17.578 1.00 87.88 169 SER A O 1
ATOM 1328 N N . SER A 1 170 ? 11.204 -11.510 -18.079 1.00 91.12 170 SER A N 1
ATOM 1329 C CA . SER A 1 170 ? 11.979 -10.257 -18.162 1.00 91.12 170 SER A CA 1
ATOM 1330 C C . SER A 1 170 ? 12.134 -9.541 -16.817 1.00 91.12 170 SER A C 1
ATOM 1332 O O . SER A 1 170 ? 12.938 -8.616 -16.693 1.00 91.12 170 SER A O 1
ATOM 1334 N N . VAL A 1 171 ? 11.377 -9.961 -15.802 1.00 96.25 171 VAL A N 1
ATOM 1335 C CA . VAL A 1 171 ? 11.383 -9.361 -14.465 1.00 96.25 171 VAL A CA 1
ATOM 1336 C C . VAL A 1 171 ? 12.578 -9.883 -13.666 1.00 96.25 171 VAL A C 1
ATOM 1338 O O . VAL A 1 171 ? 12.753 -11.092 -13.512 1.00 96.25 171 VAL A O 1
ATOM 1341 N N . ILE A 1 172 ? 13.365 -8.958 -13.118 1.00 96.31 172 ILE A N 1
ATOM 1342 C CA . ILE A 1 172 ? 14.570 -9.241 -12.322 1.00 96.31 172 ILE A CA 1
ATOM 1343 C C . ILE A 1 172 ? 14.302 -9.252 -10.814 1.00 96.31 172 ILE A C 1
ATOM 1345 O O . ILE A 1 172 ? 15.072 -9.831 -10.050 1.00 96.31 172 ILE A O 1
ATOM 1349 N N . GLU A 1 173 ? 13.223 -8.605 -10.373 1.00 97.50 173 GLU A N 1
ATOM 1350 C CA . GLU A 1 173 ? 12.900 -8.446 -8.958 1.00 97.50 173 GLU A CA 1
ATOM 1351 C C . GLU A 1 173 ? 11.384 -8.341 -8.760 1.00 97.50 173 GLU A C 1
ATOM 1353 O O . GLU A 1 173 ? 10.676 -7.616 -9.468 1.00 97.50 173 GLU A O 1
ATOM 1358 N N . TYR A 1 174 ? 10.890 -9.110 -7.797 1.00 98.12 174 TYR A N 1
ATOM 1359 C CA . TYR A 1 174 ? 9.483 -9.272 -7.466 1.00 98.12 174 TYR A CA 1
ATOM 1360 C C . TYR A 1 174 ? 9.297 -8.929 -5.996 1.00 98.12 174 TYR A C 1
ATOM 1362 O O . TYR A 1 174 ? 9.785 -9.663 -5.145 1.00 98.12 174 TYR A O 1
ATOM 1370 N N . HIS A 1 175 ? 8.549 -7.875 -5.691 1.00 98.19 175 HIS A N 1
ATOM 1371 C CA . HIS A 1 175 ? 8.095 -7.592 -4.330 1.00 98.19 175 HIS A CA 1
ATOM 1372 C C . HIS A 1 175 ? 6.638 -8.004 -4.235 1.00 98.19 175 HIS A C 1
ATOM 1374 O O . HIS A 1 175 ? 5.801 -7.426 -4.927 1.00 98.19 175 HIS A O 1
ATOM 1380 N N . ILE A 1 176 ? 6.328 -9.009 -3.426 1.00 98.12 176 ILE A N 1
ATOM 1381 C CA . ILE A 1 176 ? 4.993 -9.603 -3.365 1.00 98.12 176 ILE A CA 1
ATOM 1382 C C . ILE A 1 176 ? 4.567 -9.685 -1.902 1.00 98.12 176 ILE A C 1
ATOM 1384 O O . ILE A 1 176 ? 5.291 -10.224 -1.072 1.00 98.12 176 ILE A O 1
ATOM 1388 N N . ASP A 1 177 ? 3.394 -9.145 -1.579 1.00 96.88 177 ASP A N 1
ATOM 1389 C CA . ASP A 1 177 ? 2.728 -9.431 -0.303 1.00 96.88 177 ASP A CA 1
ATOM 1390 C C . ASP A 1 177 ? 2.516 -10.948 -0.170 1.00 96.88 177 ASP A C 1
ATOM 1392 O O . ASP A 1 177 ? 2.061 -11.566 -1.129 1.00 96.88 177 ASP A O 1
ATOM 1396 N N . SER A 1 178 ? 2.826 -11.562 0.974 1.00 95.06 178 SER A N 1
ATOM 1397 C CA . SER A 1 178 ? 2.809 -13.030 1.134 1.00 95.06 178 SER A CA 1
ATOM 1398 C C . SER A 1 178 ? 1.456 -13.685 0.801 1.00 95.06 178 SER A C 1
ATOM 1400 O O . SER A 1 178 ? 1.408 -14.820 0.314 1.00 95.06 178 SER A O 1
ATOM 1402 N N . ASP A 1 179 ? 0.358 -12.937 0.933 1.00 93.31 179 ASP A N 1
ATOM 1403 C CA . ASP A 1 179 ? -0.999 -13.345 0.557 1.00 93.31 179 ASP A CA 1
ATOM 1404 C C . ASP A 1 179 ? -1.394 -12.978 -0.889 1.00 93.31 179 ASP A C 1
ATOM 1406 O O . ASP A 1 179 ? -2.529 -13.215 -1.312 1.00 93.31 179 ASP A O 1
ATOM 1410 N N . TYR A 1 180 ? -0.460 -12.470 -1.693 1.00 95.94 180 TYR A N 1
ATOM 1411 C CA . TYR A 1 180 ? -0.656 -12.011 -3.073 1.00 95.94 180 TYR A CA 1
ATOM 1412 C C . TYR A 1 180 ? -1.722 -10.912 -3.184 1.00 95.94 180 TYR A C 1
ATOM 1414 O O . TYR A 1 180 ? -2.412 -10.797 -4.196 1.00 95.94 180 TYR A O 1
ATOM 1422 N N . ARG A 1 181 ? -1.860 -10.068 -2.154 1.00 94.44 181 ARG A N 1
ATOM 1423 C CA . ARG A 1 181 ? -2.805 -8.938 -2.174 1.00 94.44 181 ARG A CA 1
ATOM 1424 C C . ARG A 1 181 ? -2.241 -7.714 -2.895 1.00 94.44 181 ARG A C 1
ATOM 1426 O O . ARG A 1 181 ? -2.987 -6.804 -3.259 1.00 94.44 181 ARG A O 1
ATOM 1433 N N . GLY A 1 182 ? -0.933 -7.684 -3.129 1.00 97.00 182 GLY A N 1
ATOM 1434 C CA . GLY A 1 182 ? -0.265 -6.667 -3.928 1.00 97.00 182 GLY A CA 1
ATOM 1435 C C . GLY A 1 182 ? 1.124 -7.110 -4.385 1.00 97.00 182 GLY A C 1
ATOM 1436 O O . GLY A 1 182 ? 1.744 -7.973 -3.765 1.00 97.00 182 GLY A O 1
ATOM 1437 N N . ALA A 1 183 ? 1.597 -6.522 -5.483 1.00 98.06 183 ALA A N 1
ATOM 1438 C CA . ALA A 1 183 ? 2.891 -6.831 -6.072 1.00 98.06 183 ALA A CA 1
ATOM 1439 C C . ALA A 1 183 ? 3.504 -5.637 -6.820 1.00 98.06 183 ALA A C 1
ATOM 1441 O O . ALA A 1 183 ? 2.793 -4.863 -7.474 1.00 98.06 183 ALA A O 1
ATOM 1442 N N . ILE A 1 184 ? 4.834 -5.536 -6.776 1.00 98.19 184 ILE A N 1
ATOM 1443 C CA . ILE A 1 184 ? 5.652 -4.706 -7.664 1.00 98.19 184 ILE A CA 1
ATOM 1444 C C . ILE A 1 184 ? 6.613 -5.604 -8.444 1.00 98.19 184 ILE A C 1
ATOM 1446 O O . ILE A 1 184 ? 7.300 -6.435 -7.856 1.00 98.19 184 ILE A O 1
ATOM 1450 N N . LEU A 1 185 ? 6.661 -5.418 -9.764 1.00 97.88 185 LEU A N 1
ATOM 1451 C CA . LEU A 1 185 ? 7.558 -6.131 -10.674 1.00 97.88 185 LEU A CA 1
ATOM 1452 C C . LEU A 1 185 ? 8.525 -5.146 -11.325 1.00 97.88 185 LEU A C 1
ATOM 1454 O O . LEU A 1 185 ? 8.083 -4.161 -11.934 1.00 97.88 185 LEU A O 1
ATOM 1458 N N . LEU A 1 186 ? 9.819 -5.433 -11.211 1.00 97.94 186 LEU A N 1
ATOM 1459 C CA . LEU A 1 186 ? 10.901 -4.598 -11.717 1.00 97.94 186 LEU A CA 1
ATOM 1460 C C . LEU A 1 186 ? 11.673 -5.325 -12.822 1.00 97.94 186 LEU A C 1
ATOM 1462 O O . LEU A 1 186 ? 12.031 -6.493 -12.682 1.00 97.94 186 LEU A O 1
ATOM 1466 N N . GLU A 1 187 ? 11.945 -4.623 -13.915 1.00 96.62 187 GLU A N 1
ATOM 1467 C CA . GLU A 1 187 ? 12.788 -5.089 -15.021 1.00 96.62 187 GLU A CA 1
ATOM 1468 C C . GLU A 1 187 ? 14.116 -4.321 -15.020 1.00 96.62 187 GLU A C 1
ATOM 1470 O O . GLU A 1 187 ? 14.167 -3.173 -14.565 1.00 96.62 187 GLU A O 1
ATOM 1475 N N . ASP A 1 188 ? 15.184 -4.933 -15.540 1.00 95.75 188 ASP A N 1
ATOM 1476 C CA . ASP A 1 188 ? 16.437 -4.212 -15.770 1.00 95.75 188 ASP A CA 1
ATOM 1477 C C . ASP A 1 188 ? 16.320 -3.326 -17.008 1.00 95.75 188 ASP A C 1
ATOM 1479 O O . ASP A 1 188 ? 15.851 -3.744 -18.071 1.00 95.75 188 ASP A O 1
ATOM 1483 N N . TYR A 1 189 ? 16.817 -2.106 -16.882 1.00 96.25 189 TYR A N 1
ATOM 1484 C CA . TYR A 1 189 ? 17.110 -1.248 -18.007 1.00 96.25 189 TYR A CA 1
ATOM 1485 C C . TYR A 1 189 ? 18.483 -0.610 -17.818 1.00 96.25 18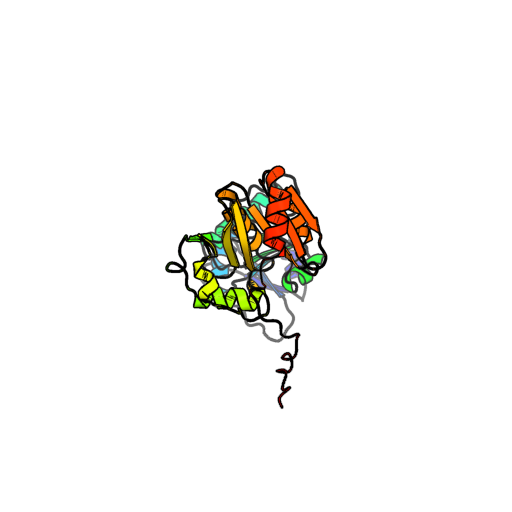9 TYR A C 1
ATOM 1487 O O . TYR A 1 189 ? 18.621 0.437 -17.185 1.00 96.25 189 TYR A O 1
ATOM 1495 N N . ARG A 1 190 ? 19.510 -1.250 -18.389 1.00 94.69 190 ARG A N 1
ATOM 1496 C CA . ARG A 1 190 ? 20.900 -0.761 -18.374 1.00 94.69 190 ARG A CA 1
ATOM 1497 C C . ARG A 1 190 ? 21.412 -0.513 -16.948 1.00 94.69 190 ARG A C 1
ATOM 1499 O O . ARG A 1 190 ? 22.076 0.490 -16.692 1.00 94.69 190 ARG A O 1
ATOM 1506 N N . GLY A 1 191 ? 21.081 -1.409 -16.018 1.00 93.25 191 GLY A N 1
ATOM 1507 C CA . GLY A 1 191 ? 21.437 -1.277 -14.603 1.00 93.25 191 GLY A CA 1
ATOM 1508 C C . GLY A 1 191 ? 20.544 -0.325 -13.797 1.00 93.25 191 GLY A C 1
ATOM 1509 O O . GLY A 1 191 ? 20.805 -0.108 -12.615 1.00 93.25 191 GLY A O 1
ATOM 1510 N N . MET A 1 192 ? 19.502 0.254 -14.403 1.00 96.62 192 MET A N 1
ATOM 1511 C CA . MET A 1 192 ? 18.438 0.982 -13.704 1.00 96.62 192 MET A CA 1
ATOM 1512 C C . MET A 1 192 ? 17.197 0.099 -13.577 1.00 96.62 192 MET A C 1
ATOM 1514 O O . MET A 1 192 ? 16.909 -0.710 -14.456 1.00 96.62 192 MET A O 1
ATOM 1518 N N . ARG A 1 193 ? 16.415 0.289 -12.513 1.00 97.56 193 ARG A N 1
ATOM 1519 C CA . ARG A 1 193 ? 15.195 -0.494 -12.285 1.00 97.56 193 ARG A CA 1
ATOM 1520 C C . ARG A 1 193 ? 14.007 0.184 -12.961 1.00 97.56 193 ARG A C 1
ATOM 1522 O O . ARG A 1 193 ? 13.660 1.321 -12.635 1.00 97.56 193 ARG A O 1
ATOM 1529 N N . TYR A 1 194 ? 13.360 -0.517 -13.886 1.00 97.81 194 TYR A N 1
ATOM 1530 C CA . TYR A 1 194 ? 12.091 -0.093 -14.470 1.00 97.81 194 TYR A CA 1
ATOM 1531 C C . TYR A 1 194 ? 10.929 -0.755 -13.732 1.00 97.81 194 TYR A C 1
ATOM 1533 O O . TYR A 1 194 ? 10.777 -1.976 -13.775 1.00 97.81 194 TYR A O 1
ATOM 1541 N N . LEU A 1 195 ? 10.066 0.036 -13.092 1.00 97.69 195 LEU A N 1
ATOM 1542 C CA . LEU A 1 195 ? 8.836 -0.492 -12.510 1.00 97.69 195 LEU A CA 1
ATOM 1543 C C . LEU A 1 195 ? 7.830 -0.771 -13.622 1.00 97.69 195 LEU A C 1
ATOM 1545 O O . LEU A 1 195 ? 7.173 0.129 -14.155 1.00 97.69 195 LEU A O 1
ATOM 1549 N N . SER A 1 196 ? 7.671 -2.056 -13.915 1.00 95.19 196 SER A N 1
ATOM 1550 C CA . SER A 1 196 ? 6.812 -2.535 -14.988 1.00 95.19 196 SER A CA 1
ATOM 1551 C C . SER A 1 196 ? 5.374 -2.762 -14.555 1.00 95.19 196 SER A C 1
ATOM 1553 O O . SER A 1 196 ? 4.439 -2.469 -15.310 1.00 95.19 196 SER A O 1
ATOM 1555 N N . LYS A 1 197 ? 5.172 -3.293 -13.343 1.00 95.62 197 LYS A N 1
ATOM 1556 C CA . LYS A 1 197 ? 3.841 -3.503 -12.762 1.00 95.62 197 LYS A CA 1
ATOM 1557 C C . LYS A 1 197 ? 3.821 -3.054 -11.316 1.00 95.62 197 LYS A C 1
ATOM 1559 O O . LYS A 1 197 ? 4.698 -3.417 -10.544 1.00 95.62 197 LYS A O 1
ATOM 1564 N N . PHE A 1 198 ? 2.775 -2.315 -10.965 1.00 96.00 198 PHE A N 1
ATOM 1565 C CA . PHE A 1 198 ? 2.368 -2.090 -9.588 1.00 96.00 198 PHE A CA 1
ATOM 1566 C C . PHE A 1 198 ? 0.888 -2.427 -9.472 1.00 96.00 198 PHE A C 1
ATOM 1568 O O . PHE A 1 198 ? 0.049 -1.739 -10.055 1.00 96.00 198 PHE A O 1
ATOM 1575 N N . ALA A 1 199 ? 0.581 -3.505 -8.760 1.00 95.00 199 ALA A N 1
ATOM 1576 C CA . ALA A 1 199 ? -0.767 -4.022 -8.605 1.00 95.00 199 ALA A CA 1
ATOM 1577 C C . ALA A 1 199 ? -1.114 -4.141 -7.126 1.00 95.00 199 ALA A C 1
ATOM 1579 O O . ALA A 1 199 ? -0.326 -4.647 -6.334 1.00 95.00 199 ALA A O 1
ATOM 1580 N N . VAL A 1 200 ? -2.306 -3.678 -6.764 1.00 93.25 200 VAL A N 1
ATOM 1581 C CA . VAL A 1 200 ? -2.874 -3.840 -5.426 1.00 93.25 200 VAL A CA 1
ATOM 1582 C C . VAL A 1 200 ? -4.330 -4.238 -5.606 1.00 93.25 200 VAL A C 1
ATOM 1584 O O . VAL A 1 200 ? -5.130 -3.474 -6.176 1.00 93.25 200 VAL A O 1
ATOM 1587 N N . GLY A 1 201 ? -4.642 -5.441 -5.127 1.00 89.62 201 GLY A N 1
ATOM 1588 C CA . GLY A 1 201 ? -5.963 -6.046 -5.195 1.00 89.62 201 GLY A CA 1
ATOM 1589 C C . GLY A 1 201 ? -6.992 -5.191 -4.468 1.00 89.62 201 GLY A C 1
ATOM 1590 O O . GLY A 1 201 ? -6.659 -4.411 -3.572 1.00 89.62 201 GLY A O 1
ATOM 1591 N N . ILE A 1 202 ? -8.260 -5.309 -4.862 1.00 80.81 202 ILE A N 1
ATOM 1592 C CA . ILE A 1 202 ? -9.332 -4.422 -4.383 1.00 80.81 202 ILE A CA 1
ATOM 1593 C C . ILE A 1 202 ? -9.453 -4.473 -2.857 1.00 80.81 202 ILE A C 1
ATOM 1595 O O . ILE A 1 202 ? -9.627 -3.433 -2.227 1.00 80.81 202 ILE A O 1
ATOM 1599 N N . GLN A 1 203 ? -9.295 -5.664 -2.279 1.00 74.38 203 GLN A N 1
ATOM 1600 C CA . GLN A 1 203 ? -9.403 -5.900 -0.840 1.00 74.38 203 GLN A CA 1
ATOM 1601 C C . GLN A 1 203 ? -8.288 -5.221 -0.030 1.00 74.38 203 GLN A C 1
ATOM 1603 O O . GLN A 1 203 ? -8.536 -4.804 1.091 1.00 74.38 203 GLN A O 1
ATOM 1608 N N . ALA A 1 204 ? -7.094 -5.042 -0.603 1.00 81.69 204 ALA A N 1
ATOM 1609 C CA . ALA A 1 204 ? -5.959 -4.399 0.068 1.00 81.69 204 ALA A CA 1
ATOM 1610 C C . ALA A 1 204 ? -5.898 -2.875 -0.137 1.00 81.69 204 ALA A C 1
ATOM 1612 O O . ALA A 1 204 ? -5.032 -2.187 0.423 1.00 81.69 204 ALA A O 1
ATOM 1613 N N . ARG A 1 205 ? -6.800 -2.308 -0.949 1.00 77.50 205 ARG A N 1
ATOM 1614 C CA . ARG A 1 205 ? -6.879 -0.855 -1.140 1.00 77.50 205 ARG A CA 1
ATOM 1615 C C . ARG A 1 205 ? -7.384 -0.209 0.145 1.00 77.50 205 ARG A C 1
ATOM 1617 O O . ARG A 1 205 ? -8.423 -0.582 0.664 1.00 77.50 205 ARG A O 1
ATOM 1624 N N . GLY A 1 206 ? -6.647 0.788 0.629 1.00 72.50 206 GLY A N 1
ATOM 1625 C CA . GLY A 1 206 ? -6.947 1.459 1.899 1.00 72.50 206 GLY A CA 1
ATOM 1626 C C . GLY A 1 206 ? -6.250 0.837 3.111 1.00 72.50 206 GLY A C 1
ATOM 1627 O O . GLY A 1 206 ? -6.109 1.513 4.122 1.00 72.50 206 GLY A O 1
ATOM 1628 N N . GLU A 1 207 ? -5.701 -0.376 2.996 1.00 77.94 207 GLU A N 1
ATOM 1629 C CA . GLU A 1 207 ? -4.973 -1.016 4.100 1.00 77.94 207 GLU A CA 1
ATOM 1630 C C . GLU A 1 207 ? -3.503 -0.571 4.174 1.00 77.94 207 GLU A C 1
ATOM 1632 O O . GLU A 1 207 ? -2.838 -0.782 5.178 1.00 77.94 207 GLU A O 1
ATOM 1637 N N . GLY A 1 208 ? -2.957 0.078 3.143 1.00 85.25 208 GLY A N 1
ATOM 1638 C CA . GLY A 1 208 ? -1.564 0.556 3.137 1.00 85.25 208 GLY A CA 1
ATOM 1639 C C . GLY A 1 208 ? -0.546 -0.418 2.530 1.00 85.25 208 GLY A C 1
ATOM 1640 O O . GLY A 1 208 ? 0.631 -0.084 2.475 1.00 85.25 208 GLY A O 1
ATOM 1641 N N . VAL A 1 209 ? -0.986 -1.560 1.985 1.00 90.94 209 VAL A N 1
ATOM 1642 C CA . VAL A 1 209 ? -0.123 -2.529 1.266 1.00 90.94 209 VAL A CA 1
ATOM 1643 C C . VAL A 1 209 ? 0.681 -1.860 0.144 1.00 90.94 209 VAL A C 1
ATOM 1645 O O . VAL A 1 209 ? 1.860 -2.137 -0.044 1.00 90.94 209 VAL A O 1
ATOM 1648 N N . ALA A 1 210 ? 0.063 -0.911 -0.566 1.00 91.38 210 ALA A N 1
ATOM 1649 C CA . ALA A 1 210 ? 0.718 -0.110 -1.600 1.00 91.38 210 ALA A CA 1
ATOM 1650 C C . ALA A 1 210 ? 1.980 0.613 -1.088 1.00 91.38 210 ALA A C 1
ATOM 1652 O O . ALA A 1 210 ? 3.002 0.648 -1.769 1.00 91.38 210 ALA A O 1
ATOM 1653 N N . GLN A 1 211 ? 1.890 1.193 0.110 1.00 90.94 211 GLN A N 1
ATOM 1654 C CA . GLN A 1 211 ? 2.973 1.948 0.729 1.00 90.94 211 GLN A CA 1
ATOM 1655 C C . GLN A 1 211 ? 4.099 1.008 1.183 1.00 90.94 211 GLN A C 1
ATOM 1657 O O . GLN A 1 211 ? 5.263 1.293 0.933 1.00 90.94 211 GLN A O 1
ATOM 1662 N N . GLU A 1 212 ? 3.759 -0.140 1.770 1.00 93.69 212 GLU A N 1
ATOM 1663 C CA . GLU A 1 212 ? 4.739 -1.137 2.228 1.00 93.69 212 GLU A CA 1
ATOM 1664 C C . GLU A 1 212 ? 5.507 -1.782 1.065 1.00 93.69 212 GLU A C 1
ATOM 1666 O O . GLU A 1 212 ? 6.722 -1.953 1.147 1.00 93.69 212 GLU A O 1
ATOM 1671 N N . LEU A 1 213 ? 4.822 -2.093 -0.043 1.00 96.38 213 LEU A N 1
ATOM 1672 C CA . LEU A 1 213 ? 5.465 -2.562 -1.275 1.00 96.38 213 LEU A CA 1
ATOM 1673 C C . LEU A 1 213 ? 6.450 -1.521 -1.813 1.00 96.38 213 LEU A C 1
ATOM 1675 O O . LEU A 1 213 ? 7.574 -1.857 -2.178 1.00 96.38 213 LEU A O 1
ATOM 1679 N N . TRP A 1 214 ? 6.041 -0.251 -1.835 1.00 95.81 214 TRP A N 1
ATOM 1680 C CA . TRP A 1 214 ? 6.899 0.842 -2.280 1.00 95.81 214 TRP A CA 1
ATOM 1681 C C . TRP A 1 214 ? 8.135 1.008 -1.387 1.00 95.81 214 TRP A C 1
ATOM 1683 O O . TRP A 1 214 ? 9.250 1.110 -1.891 1.00 95.81 214 TRP A O 1
ATOM 1693 N N . GLU A 1 215 ? 7.961 0.974 -0.065 1.00 94.81 215 GLU A N 1
ATOM 1694 C CA . GLU A 1 215 ? 9.064 1.000 0.906 1.00 94.81 215 GLU A CA 1
ATOM 1695 C C . GLU A 1 215 ? 10.038 -0.163 0.695 1.00 94.81 215 GLU A C 1
ATOM 1697 O O . GLU A 1 215 ? 11.252 0.037 0.748 1.00 94.81 215 GLU A O 1
ATOM 1702 N N . SER A 1 216 ? 9.522 -1.358 0.390 1.00 96.56 216 SER A N 1
ATOM 1703 C CA . SER A 1 216 ? 10.351 -2.521 0.071 1.00 96.56 216 SER A CA 1
ATOM 1704 C C . SER A 1 216 ? 11.228 -2.269 -1.164 1.00 96.56 216 SER A C 1
ATOM 1706 O O . SER A 1 216 ? 12.435 -2.489 -1.091 1.00 96.56 216 SER A O 1
ATOM 1708 N N . VAL A 1 217 ? 10.682 -1.705 -2.248 1.00 96.62 217 VAL A N 1
ATOM 1709 C CA . VAL A 1 217 ? 11.457 -1.336 -3.455 1.00 96.62 217 VAL A CA 1
ATOM 1710 C C . VAL A 1 217 ? 12.534 -0.291 -3.153 1.00 96.62 217 VAL A C 1
ATOM 1712 O O . VAL A 1 217 ? 13.657 -0.379 -3.660 1.00 96.62 217 VAL A O 1
ATOM 1715 N N . LEU A 1 218 ? 12.208 0.715 -2.338 1.00 94.94 218 LEU A N 1
ATOM 1716 C CA . LEU A 1 218 ? 13.147 1.787 -2.001 1.00 94.94 218 LEU A CA 1
ATOM 1717 C C . LEU A 1 218 ? 14.277 1.326 -1.079 1.00 94.94 218 LEU A C 1
ATOM 1719 O O . LEU A 1 218 ? 15.371 1.877 -1.165 1.00 94.94 218 LEU A O 1
ATOM 1723 N N . SER A 1 219 ? 14.051 0.310 -0.243 1.00 93.19 219 SER A N 1
ATOM 1724 C CA . SER A 1 219 ? 15.078 -0.220 0.663 1.00 93.19 219 SER A CA 1
ATOM 1725 C C . SER A 1 219 ? 16.313 -0.777 -0.055 1.00 93.19 219 SER A C 1
ATOM 1727 O O . SER A 1 219 ? 17.410 -0.711 0.495 1.00 93.19 219 SER A O 1
ATOM 1729 N N . ALA A 1 220 ? 16.161 -1.250 -1.298 1.00 87.44 220 ALA A N 1
ATOM 1730 C CA . ALA A 1 220 ? 17.278 -1.689 -2.137 1.00 87.44 220 ALA A CA 1
ATOM 1731 C C . ALA A 1 220 ? 18.111 -0.516 -2.698 1.00 87.44 220 ALA A C 1
ATOM 1733 O O . ALA A 1 220 ? 19.275 -0.696 -3.052 1.00 87.44 220 ALA A O 1
ATOM 1734 N N . GLY A 1 221 ? 17.537 0.693 -2.747 1.00 89.69 221 GLY A N 1
ATOM 1735 C CA . GLY A 1 221 ? 18.184 1.903 -3.254 1.00 89.69 221 GLY A CA 1
ATOM 1736 C C . GLY A 1 221 ? 18.438 1.910 -4.767 1.00 89.69 221 GLY A C 1
ATOM 1737 O O . GLY A 1 221 ? 18.152 0.960 -5.494 1.00 89.69 221 GLY A O 1
ATOM 1738 N N . GLY A 1 222 ? 18.969 3.026 -5.262 1.00 94.25 222 GLY A N 1
ATOM 1739 C CA . GLY A 1 222 ? 19.384 3.179 -6.657 1.00 94.25 222 GLY A CA 1
ATOM 1740 C C . GLY A 1 222 ? 18.272 3.589 -7.635 1.00 94.25 222 GLY A C 1
ATOM 1741 O O . GLY A 1 222 ? 17.100 3.658 -7.254 1.00 94.25 222 GLY A O 1
ATOM 1742 N N . PRO A 1 223 ? 18.642 3.858 -8.902 1.00 97.50 223 PRO A N 1
ATOM 1743 C CA . PRO A 1 223 ? 17.769 4.507 -9.876 1.00 97.50 223 PRO A CA 1
ATOM 1744 C C . PRO A 1 223 ? 16.512 3.689 -10.181 1.00 97.50 223 PRO A C 1
ATOM 1746 O O . PRO A 1 223 ? 16.595 2.513 -10.550 1.00 97.50 223 PRO A O 1
ATOM 1749 N N . LEU A 1 224 ? 15.354 4.336 -10.072 1.00 98.25 224 LEU A N 1
ATOM 1750 C CA . LEU A 1 224 ? 14.039 3.761 -10.329 1.00 98.25 224 LEU A CA 1
ATOM 1751 C C . LEU A 1 224 ? 13.250 4.678 -11.258 1.00 98.25 224 LEU A C 1
ATOM 1753 O O . LEU A 1 224 ? 13.149 5.882 -11.027 1.00 98.25 224 LEU A O 1
ATOM 1757 N N . PHE A 1 225 ? 12.616 4.119 -12.278 1.00 98.44 225 PHE A N 1
ATOM 1758 C CA . PHE A 1 225 ? 11.713 4.882 -13.132 1.00 98.44 225 PHE A CA 1
ATOM 1759 C C . PHE A 1 225 ? 10.530 4.041 -13.589 1.00 98.44 225 PHE A C 1
ATOM 1761 O O . PHE A 1 225 ? 10.566 2.812 -13.573 1.00 98.44 225 PHE A O 1
ATOM 1768 N N . TRP A 1 226 ? 9.438 4.708 -13.946 1.00 97.81 226 TRP A N 1
ATOM 1769 C CA . TRP A 1 226 ? 8.191 4.042 -14.303 1.00 97.81 226 TRP A CA 1
ATOM 1770 C C . TRP A 1 226 ? 7.302 4.933 -15.151 1.00 97.81 226 TRP A C 1
ATOM 1772 O O . TRP A 1 226 ? 7.496 6.145 -15.234 1.00 97.81 226 TRP A O 1
ATOM 1782 N N . ARG A 1 227 ? 6.276 4.339 -15.761 1.00 96.38 227 ARG A N 1
ATOM 1783 C CA . ARG A 1 227 ? 5.228 5.087 -16.459 1.00 96.38 227 ARG A CA 1
ATOM 1784 C C . ARG A 1 227 ? 3.858 4.752 -15.907 1.00 96.38 227 ARG A C 1
ATOM 1786 O O . ARG A 1 227 ? 3.611 3.651 -15.424 1.00 96.38 227 ARG A O 1
ATOM 1793 N N . SER A 1 228 ? 2.928 5.683 -16.045 1.00 94.69 228 SER A N 1
ATOM 1794 C CA . SER A 1 228 ? 1.512 5.391 -15.854 1.00 94.69 228 SER A CA 1
ATOM 1795 C C . SER A 1 228 ? 0.650 6.118 -16.878 1.00 94.69 228 SER A C 1
ATOM 1797 O O . SER A 1 228 ? 1.071 7.102 -17.488 1.00 94.69 228 SER A O 1
ATOM 1799 N N . ARG A 1 229 ? -0.565 5.611 -17.107 1.00 91.75 229 ARG A N 1
ATOM 1800 C CA . ARG A 1 229 ? -1.546 6.279 -17.970 1.00 91.75 229 ARG A CA 1
ATOM 1801 C C . ARG A 1 229 ? -1.931 7.630 -17.377 1.00 91.75 229 ARG A C 1
ATOM 1803 O O . ARG A 1 229 ? -2.132 7.734 -16.171 1.00 91.75 229 ARG A O 1
ATOM 1810 N N . ARG A 1 230 ? -2.195 8.629 -18.221 1.00 86.94 230 ARG A N 1
ATOM 1811 C CA . ARG A 1 230 ? -2.680 9.944 -17.750 1.00 86.94 230 ARG A CA 1
ATOM 1812 C C . ARG A 1 230 ? -3.965 9.890 -16.931 1.00 86.94 230 ARG A C 1
ATOM 1814 O O . ARG A 1 230 ? -4.148 10.691 -16.024 1.00 86.94 230 ARG A O 1
ATOM 1821 N N . LYS A 1 231 ? -4.860 8.954 -17.259 1.00 86.75 231 LYS A N 1
ATOM 1822 C CA . LYS A 1 231 ? -6.132 8.749 -16.548 1.00 86.75 231 LYS A CA 1
ATOM 1823 C C . LYS A 1 231 ? -5.981 7.903 -15.277 1.00 86.75 231 LYS A C 1
ATOM 1825 O O . LYS A 1 231 ? -6.987 7.579 -14.654 1.00 86.75 231 LYS A O 1
ATOM 1830 N N . ASN A 1 232 ? -4.759 7.524 -14.893 1.00 85.75 232 ASN A N 1
ATOM 1831 C CA . ASN A 1 232 ? -4.538 6.753 -13.680 1.00 85.75 232 ASN A CA 1
ATOM 1832 C C . ASN A 1 232 ? -4.945 7.574 -12.444 1.00 85.75 232 ASN A C 1
ATOM 1834 O O . ASN A 1 232 ? -4.500 8.706 -12.244 1.00 85.75 232 ASN A O 1
ATOM 1838 N N . THR A 1 233 ? -5.787 6.993 -11.595 1.00 86.19 233 THR A N 1
ATOM 1839 C CA . THR A 1 233 ? -6.340 7.645 -10.404 1.00 86.19 233 THR A CA 1
ATOM 1840 C C . THR A 1 233 ? -5.281 7.923 -9.336 1.00 86.19 233 THR A C 1
ATOM 1842 O O . THR A 1 233 ? -5.457 8.849 -8.546 1.00 86.19 233 THR A O 1
ATOM 1845 N N . ILE A 1 234 ? -4.155 7.197 -9.343 1.00 86.00 234 ILE A N 1
ATOM 1846 C CA . ILE A 1 234 ? -3.073 7.350 -8.356 1.00 86.00 234 ILE A CA 1
ATOM 1847 C C . ILE A 1 234 ? -1.936 8.291 -8.792 1.00 86.00 234 ILE A C 1
ATOM 1849 O O . ILE A 1 234 ? -0.920 8.369 -8.106 1.00 86.00 234 ILE A O 1
ATOM 1853 N N . HIS A 1 235 ? -2.082 9.052 -9.884 1.00 89.38 235 HIS A N 1
ATOM 1854 C CA . HIS A 1 235 ? -1.025 9.955 -10.379 1.00 89.38 235 HIS A CA 1
ATOM 1855 C C . HIS A 1 235 ? -0.487 10.921 -9.306 1.00 89.38 235 HIS A C 1
ATOM 1857 O O . HIS A 1 235 ? 0.721 11.094 -9.206 1.00 89.38 235 HIS A O 1
ATOM 1863 N N . ARG A 1 236 ? -1.348 11.485 -8.444 1.00 91.31 236 ARG A N 1
ATOM 1864 C CA . ARG A 1 236 ? -0.923 12.387 -7.351 1.00 91.31 236 ARG A CA 1
ATOM 1865 C C . ARG A 1 236 ? -0.065 11.701 -6.291 1.00 91.31 236 ARG A C 1
ATOM 1867 O O . ARG A 1 236 ? 0.667 12.361 -5.561 1.00 91.31 236 ARG A O 1
ATOM 1874 N N . TRP A 1 237 ? -0.215 10.389 -6.128 1.00 90.00 237 TRP A N 1
ATOM 1875 C CA . TRP A 1 237 ? 0.643 9.621 -5.232 1.00 90.00 237 TRP A CA 1
ATOM 1876 C C . TRP A 1 237 ? 2.035 9.478 -5.853 1.00 90.00 237 TRP A C 1
ATOM 1878 O O . TRP A 1 237 ? 3.005 9.821 -5.192 1.00 90.00 237 TRP A O 1
ATOM 1888 N N . TYR A 1 238 ? 2.129 9.149 -7.146 1.00 94.69 238 TYR A N 1
ATOM 1889 C CA . TYR A 1 238 ? 3.410 9.131 -7.861 1.00 94.69 238 TYR A CA 1
ATOM 1890 C C . TYR A 1 238 ? 4.113 10.491 -7.898 1.00 94.69 238 TYR A C 1
ATOM 1892 O O . TYR A 1 238 ? 5.310 10.552 -7.647 1.00 94.69 238 TYR A O 1
ATOM 1900 N N . GLU A 1 239 ? 3.386 11.582 -8.153 1.00 94.62 239 GLU A N 1
ATOM 1901 C CA . GLU A 1 239 ? 3.956 12.939 -8.183 1.00 94.62 239 GLU A CA 1
ATOM 1902 C C . GLU A 1 239 ? 4.591 13.350 -6.847 1.00 94.62 239 GLU A C 1
ATOM 1904 O O . GLU A 1 239 ? 5.537 14.127 -6.847 1.00 94.62 239 GLU A O 1
ATOM 1909 N N . ARG A 1 240 ? 4.094 12.831 -5.716 1.00 93.81 240 ARG A N 1
ATOM 1910 C CA . ARG A 1 240 ? 4.679 13.092 -4.390 1.00 93.81 240 ARG A CA 1
ATOM 1911 C C . ARG A 1 240 ? 5.912 12.242 -4.090 1.00 93.81 240 ARG A C 1
ATOM 1913 O O . ARG A 1 240 ? 6.690 12.617 -3.224 1.00 93.81 240 ARG A O 1
ATOM 1920 N N . LEU A 1 241 ? 6.040 11.083 -4.732 1.00 93.00 241 LEU A N 1
ATOM 1921 C CA . LEU A 1 241 ? 7.111 10.119 -4.469 1.00 93.00 241 LEU A CA 1
ATOM 1922 C C . LEU A 1 241 ? 8.310 10.286 -5.405 1.00 93.00 241 LEU A C 1
ATOM 1924 O O . LEU A 1 241 ? 9.432 9.954 -5.023 1.00 93.00 241 LEU A O 1
ATOM 1928 N N . ALA A 1 242 ? 8.057 10.737 -6.632 1.00 96.62 242 ALA A N 1
ATOM 1929 C CA . ALA A 1 242 ? 9.067 10.933 -7.658 1.00 96.62 242 ALA A CA 1
ATOM 1930 C C . ALA A 1 242 ? 9.893 12.200 -7.402 1.00 96.62 242 ALA A C 1
ATOM 1932 O O . ALA A 1 242 ? 9.363 13.209 -6.941 1.00 96.62 242 ALA A O 1
ATOM 1933 N N . ASP A 1 243 ? 11.165 12.171 -7.797 1.00 97.25 243 ASP A N 1
ATOM 1934 C CA . ASP A 1 243 ? 12.015 13.369 -7.797 1.00 97.25 243 ASP A CA 1
ATOM 1935 C C . ASP A 1 243 ? 11.723 14.244 -9.030 1.00 97.25 243 ASP A C 1
ATOM 1937 O O . ASP A 1 243 ? 11.963 15.451 -9.033 1.00 97.25 243 ASP A O 1
ATOM 1941 N N . GLY A 1 244 ? 11.167 13.639 -10.085 1.00 97.44 244 GLY A N 1
ATOM 1942 C CA . GLY A 1 244 ? 10.680 14.335 -11.267 1.00 97.44 244 GLY A CA 1
ATOM 1943 C C . GLY A 1 244 ? 9.742 13.478 -12.113 1.00 97.44 244 GLY A C 1
ATOM 1944 O O . GLY A 1 244 ? 9.658 12.256 -11.964 1.00 97.44 244 GLY A O 1
ATOM 1945 N N . PHE A 1 245 ? 8.999 14.136 -13.001 1.00 97.62 245 PHE A N 1
ATOM 1946 C CA . PHE A 1 245 ? 8.138 13.467 -13.969 1.00 97.62 245 PHE A CA 1
ATOM 1947 C C . PHE A 1 245 ? 7.997 14.282 -15.257 1.00 97.62 245 PHE A C 1
ATOM 1949 O O . PHE A 1 245 ? 8.122 15.508 -15.265 1.00 97.62 245 PHE A O 1
ATOM 1956 N N . HIS A 1 246 ? 7.676 13.599 -16.353 1.00 96.94 246 HIS A N 1
ATOM 1957 C CA . HIS A 1 246 ? 7.401 14.191 -17.654 1.00 96.94 246 HIS A CA 1
ATOM 1958 C C . HIS A 1 246 ? 6.050 13.699 -18.182 1.00 96.94 246 HIS A C 1
ATOM 1960 O O . HIS A 1 246 ? 5.791 12.495 -18.249 1.00 96.94 246 HIS A O 1
ATOM 1966 N N . ARG A 1 247 ? 5.165 14.639 -18.531 1.00 95.62 247 ARG A N 1
ATOM 1967 C CA . ARG A 1 247 ? 3.820 14.344 -19.045 1.00 95.62 247 ARG A CA 1
ATOM 1968 C C . ARG A 1 247 ? 3.835 14.374 -20.567 1.00 95.62 247 ARG A C 1
ATOM 1970 O O . ARG A 1 247 ? 4.172 15.394 -21.156 1.00 95.62 247 ARG A O 1
ATOM 1977 N N . LEU A 1 248 ? 3.415 13.275 -21.171 1.00 91.56 248 LEU A N 1
ATOM 1978 C CA . LEU A 1 248 ? 3.292 13.092 -22.614 1.00 91.56 248 LEU A CA 1
ATOM 1979 C C . LEU A 1 248 ? 1.815 12.920 -22.973 1.00 91.56 248 LEU A C 1
ATOM 1981 O O . LEU A 1 248 ? 0.942 13.114 -22.127 1.00 91.56 248 LEU A O 1
ATOM 1985 N N . ASP A 1 249 ? 1.515 12.552 -24.219 1.00 88.50 249 ASP A N 1
ATOM 1986 C CA . ASP A 1 249 ? 0.127 12.449 -24.669 1.00 88.50 249 ASP A CA 1
ATOM 1987 C C . ASP A 1 249 ? -0.647 11.315 -23.975 1.00 88.50 249 ASP A C 1
ATOM 1989 O O . ASP A 1 249 ? -1.670 11.562 -23.340 1.00 88.50 249 ASP A O 1
ATOM 1993 N N . GLN A 1 250 ? -0.134 10.080 -24.009 1.00 88.69 250 GLN A N 1
ATOM 1994 C CA . GLN A 1 250 ? -0.799 8.918 -23.393 1.00 88.69 250 GLN A CA 1
ATOM 1995 C C . GLN A 1 250 ? -0.255 8.542 -22.007 1.00 88.69 250 GLN A C 1
ATOM 1997 O O . GLN A 1 250 ? -0.959 7.924 -21.195 1.00 88.69 250 GLN A O 1
ATOM 2002 N N . TRP A 1 251 ? 0.991 8.919 -21.730 1.00 94.38 251 TRP A N 1
ATOM 2003 C CA . TRP A 1 251 ? 1.764 8.455 -20.583 1.00 94.38 251 TRP A CA 1
ATOM 2004 C C . TRP A 1 251 ? 2.293 9.625 -19.759 1.00 94.38 251 TRP A C 1
ATOM 2006 O O . TRP A 1 251 ? 2.573 10.699 -20.284 1.00 94.38 251 TRP A O 1
ATOM 2016 N N . THR A 1 252 ? 2.479 9.394 -18.468 1.00 96.50 252 THR A N 1
ATOM 2017 C CA . THR A 1 252 ? 3.370 10.196 -17.629 1.00 96.50 252 THR A CA 1
ATOM 2018 C C . THR A 1 252 ? 4.506 9.291 -17.181 1.00 96.50 252 THR A C 1
ATOM 2020 O O . THR A 1 252 ? 4.241 8.207 -16.655 1.00 96.50 252 THR A O 1
ATOM 2023 N N . VAL A 1 253 ? 5.745 9.721 -17.404 1.00 97.94 253 VAL A N 1
ATOM 2024 C CA . VAL A 1 253 ? 6.958 9.022 -16.960 1.00 97.94 253 VAL A CA 1
ATOM 2025 C C . VAL A 1 253 ? 7.460 9.693 -15.691 1.00 97.94 253 VAL A C 1
ATOM 2027 O O . VAL A 1 253 ? 7.518 10.916 -15.633 1.00 97.94 253 VAL A O 1
ATOM 2030 N N . TYR A 1 254 ? 7.804 8.903 -14.687 1.00 98.31 254 TYR A N 1
ATOM 2031 C CA . TYR A 1 254 ? 8.269 9.337 -13.375 1.00 98.31 254 TYR A CA 1
ATOM 2032 C C . TYR A 1 254 ? 9.624 8.699 -13.091 1.00 98.31 254 TYR A C 1
ATOM 2034 O O . TYR A 1 254 ? 9.901 7.599 -13.577 1.00 98.31 254 TYR A O 1
ATOM 2042 N N . TRP A 1 255 ? 10.444 9.356 -12.280 1.00 98.31 255 TRP A N 1
ATOM 2043 C CA . TRP A 1 255 ? 11.725 8.807 -11.854 1.00 98.31 255 TRP A CA 1
ATOM 2044 C C . TRP A 1 255 ? 12.084 9.202 -10.428 1.00 98.31 255 TRP A C 1
ATOM 2046 O O . TRP A 1 255 ? 11.619 10.214 -9.896 1.00 98.31 255 TRP A O 1
ATOM 2056 N N . LYS A 1 256 ? 12.932 8.376 -9.823 1.00 97.75 256 LYS A N 1
ATOM 2057 C CA . LYS A 1 256 ? 13.510 8.561 -8.503 1.00 97.75 256 LYS A CA 1
ATOM 2058 C C . LYS A 1 256 ? 14.965 8.098 -8.499 1.00 97.75 256 LYS A C 1
ATOM 2060 O O . LYS A 1 256 ? 15.266 7.038 -9.042 1.00 97.75 256 LYS A O 1
ATOM 2065 N N . ASP A 1 257 ? 15.853 8.902 -7.928 1.00 97.00 257 ASP A N 1
ATOM 2066 C CA . ASP A 1 257 ? 17.293 8.648 -7.829 1.00 97.00 257 ASP A CA 1
ATOM 2067 C C . ASP A 1 257 ? 17.969 8.402 -9.199 1.00 97.00 257 ASP A C 1
ATOM 2069 O O . ASP A 1 257 ? 19.019 7.766 -9.298 1.00 97.00 257 ASP A O 1
ATOM 2073 N N . VAL A 1 258 ? 17.367 8.910 -10.285 1.00 97.75 258 VAL A N 1
ATOM 2074 C CA . VAL A 1 258 ? 17.890 8.795 -11.656 1.00 97.75 258 VAL A CA 1
ATOM 2075 C C . VAL A 1 258 ? 18.788 9.995 -11.982 1.00 97.75 258 VAL A C 1
ATOM 2077 O O . VAL A 1 258 ? 18.351 11.139 -11.822 1.00 97.75 258 VAL A O 1
ATOM 2080 N N . PRO A 1 259 ? 20.014 9.778 -12.501 1.00 96.25 259 PRO A N 1
ATOM 2081 C CA . PRO A 1 259 ? 20.867 10.861 -12.980 1.00 96.25 259 PRO A CA 1
ATOM 2082 C C . PRO A 1 259 ? 20.182 11.694 -14.068 1.00 96.25 259 PRO A C 1
ATOM 2084 O O . PRO A 1 259 ? 19.642 11.151 -15.030 1.00 96.25 259 PRO A O 1
ATOM 2087 N N . LEU A 1 260 ? 20.265 13.025 -13.971 1.00 95.69 260 LEU A N 1
ATOM 2088 C CA . LEU A 1 260 ? 19.582 13.934 -14.902 1.00 95.69 260 LEU A CA 1
ATOM 2089 C C . LEU A 1 260 ? 19.955 13.686 -16.376 1.00 95.69 260 LEU A C 1
ATOM 2091 O O . LEU A 1 260 ? 19.107 13.805 -17.256 1.00 95.69 260 LEU A O 1
ATOM 2095 N N . ALA A 1 261 ? 21.204 13.289 -16.642 1.00 97.25 261 ALA A N 1
ATOM 2096 C CA . ALA A 1 261 ? 21.680 12.953 -17.984 1.00 97.25 261 ALA A CA 1
ATOM 2097 C C . ALA A 1 261 ? 20.962 11.737 -18.604 1.00 97.25 261 ALA A C 1
ATOM 2099 O O . ALA A 1 261 ? 20.848 11.661 -19.824 1.00 97.25 261 ALA A O 1
ATOM 2100 N N . SER A 1 262 ? 20.445 10.821 -17.780 1.00 97.56 262 SER A N 1
ATOM 2101 C CA . SER A 1 262 ? 19.724 9.621 -18.220 1.00 97.56 262 SER A CA 1
ATOM 2102 C C . SER A 1 262 ? 18.230 9.873 -18.450 1.00 97.56 262 SER A C 1
ATOM 2104 O O . SER A 1 262 ? 17.552 9.027 -19.029 1.00 97.56 262 SER A O 1
ATOM 2106 N N . VAL A 1 263 ? 17.694 11.026 -18.024 1.00 97.94 263 VAL A N 1
ATOM 2107 C CA . VAL A 1 263 ? 16.252 11.332 -18.100 1.00 97.94 263 VAL A CA 1
ATOM 2108 C C . VAL A 1 263 ? 15.698 11.268 -19.532 1.00 97.94 263 VAL A C 1
ATOM 2110 O O . VAL A 1 263 ? 14.683 10.598 -19.725 1.00 97.94 263 VAL A O 1
ATOM 2113 N N . PRO A 1 264 ? 16.320 11.884 -20.559 1.00 97.56 264 PRO A N 1
ATOM 2114 C CA . PRO A 1 264 ? 15.800 11.796 -21.927 1.00 97.56 264 PRO A CA 1
ATOM 2115 C C . PRO A 1 264 ? 15.701 10.351 -22.440 1.00 97.56 264 PRO A C 1
ATOM 2117 O O . PRO A 1 264 ? 14.735 9.984 -23.112 1.00 97.56 264 PRO A O 1
ATOM 2120 N N . GLU A 1 265 ? 16.678 9.519 -22.083 1.00 97.25 265 GLU A N 1
ATOM 2121 C CA . GLU A 1 265 ? 16.737 8.114 -22.477 1.00 97.25 265 GLU A CA 1
ATOM 2122 C C . GLU A 1 265 ? 15.629 7.288 -21.809 1.00 97.25 265 GLU A C 1
ATOM 2124 O O . GLU A 1 265 ? 14.876 6.609 -22.507 1.00 97.25 265 GLU A O 1
ATOM 2129 N N . ILE A 1 266 ? 15.468 7.384 -20.484 1.00 97.81 266 ILE A N 1
ATOM 2130 C CA . ILE A 1 266 ? 14.426 6.618 -19.781 1.00 97.81 266 ILE A CA 1
ATOM 2131 C C . ILE A 1 266 ? 13.016 7.043 -20.204 1.00 97.81 266 ILE A C 1
ATOM 2133 O O . ILE A 1 266 ? 12.113 6.207 -20.249 1.00 97.81 266 ILE A O 1
ATOM 2137 N N . VAL A 1 267 ? 12.818 8.322 -20.551 1.00 97.38 267 VAL A N 1
ATOM 2138 C CA . VAL A 1 267 ? 11.545 8.822 -21.086 1.00 97.38 267 VAL A CA 1
ATOM 2139 C C . VAL A 1 267 ? 11.264 8.181 -22.439 1.00 97.38 267 VAL A C 1
ATOM 2141 O O . VAL A 1 267 ? 10.162 7.674 -22.641 1.00 97.38 267 VAL A O 1
ATOM 2144 N N . THR A 1 268 ? 12.261 8.133 -23.324 1.00 96.62 268 THR A N 1
ATOM 2145 C CA . THR A 1 268 ? 12.142 7.495 -24.643 1.00 96.62 268 THR A CA 1
ATOM 2146 C C . THR A 1 268 ? 11.829 6.003 -24.506 1.00 96.62 268 THR A C 1
ATOM 2148 O O . THR A 1 268 ? 10.818 5.536 -25.029 1.00 96.62 268 THR A O 1
ATOM 2151 N N . TYR A 1 269 ? 12.600 5.270 -23.697 1.00 96.25 269 TYR A N 1
ATOM 2152 C CA . TYR A 1 269 ? 12.362 3.845 -23.450 1.00 96.25 269 TYR A CA 1
ATOM 2153 C C . TYR A 1 269 ? 10.966 3.575 -22.871 1.00 96.25 269 TYR A C 1
ATOM 2155 O O . TYR A 1 269 ? 10.234 2.703 -23.346 1.00 96.25 269 TYR A O 1
ATOM 2163 N N . ALA A 1 270 ? 10.555 4.346 -21.860 1.00 95.12 270 ALA A N 1
ATOM 2164 C CA . ALA A 1 270 ? 9.244 4.188 -21.249 1.00 95.12 270 ALA A CA 1
ATOM 2165 C C . ALA A 1 270 ? 8.105 4.532 -22.223 1.00 95.12 270 ALA A C 1
ATOM 2167 O O . ALA A 1 270 ? 7.028 3.952 -22.118 1.00 95.12 270 ALA A O 1
ATOM 2168 N N . MET A 1 271 ? 8.302 5.446 -23.174 1.00 92.69 271 MET A N 1
ATOM 2169 C CA . MET A 1 271 ? 7.308 5.741 -24.210 1.00 92.69 271 MET A CA 1
ATOM 2170 C C . MET A 1 271 ? 7.140 4.598 -25.204 1.00 92.69 271 MET A C 1
ATOM 2172 O O . MET A 1 271 ? 6.010 4.227 -25.515 1.00 92.69 271 MET A O 1
ATOM 2176 N N . GLU A 1 272 ? 8.253 4.048 -25.679 1.00 91.56 272 GLU A N 1
ATOM 2177 C CA . GLU A 1 272 ? 8.284 3.056 -26.757 1.00 91.56 272 GLU A CA 1
ATOM 2178 C C . GLU A 1 272 ? 7.840 1.6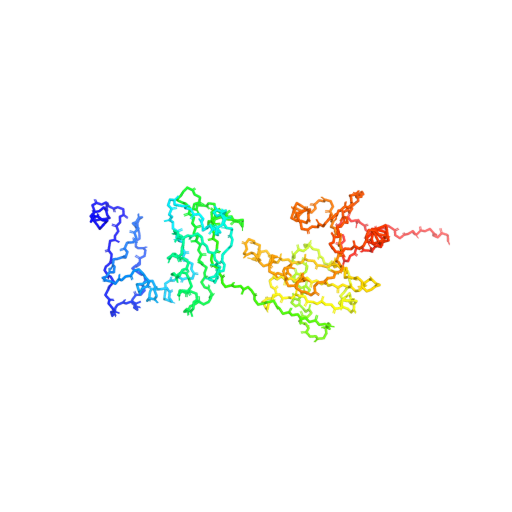63 -26.306 1.00 91.56 272 GLU A C 1
ATOM 2180 O O . GLU A 1 272 ? 7.474 0.831 -27.137 1.00 91.56 272 GLU A O 1
ATOM 2185 N N . ARG A 1 273 ? 7.813 1.398 -24.992 1.00 89.50 273 ARG A N 1
ATOM 2186 C CA . ARG A 1 273 ? 7.359 0.102 -24.481 1.00 89.50 273 ARG A CA 1
ATOM 2187 C C . ARG A 1 273 ? 5.935 -0.238 -24.951 1.00 89.50 273 ARG A C 1
ATOM 2189 O O . ARG A 1 273 ? 5.010 0.548 -24.696 1.00 89.50 273 ARG A O 1
ATOM 2196 N N . PRO A 1 274 ? 5.712 -1.444 -25.503 1.00 88.50 274 PRO A N 1
ATOM 2197 C CA . PRO A 1 274 ? 4.375 -1.948 -25.796 1.00 88.50 274 PRO A CA 1
ATOM 2198 C C . PRO A 1 274 ? 3.483 -2.014 -24.554 1.00 88.50 274 PRO A C 1
ATOM 2200 O O . PRO A 1 274 ? 3.948 -1.980 -23.413 1.00 88.50 274 PRO A O 1
ATOM 2203 N N . GLU A 1 275 ? 2.175 -2.098 -24.768 1.00 86.44 275 GLU A N 1
ATOM 2204 C CA . GLU A 1 275 ? 1.236 -2.402 -23.691 1.00 86.44 275 GLU A CA 1
ATOM 2205 C C . GLU A 1 275 ? 1.212 -3.889 -23.371 1.00 86.44 275 GLU A C 1
ATOM 2207 O O . GLU A 1 275 ? 1.014 -4.711 -24.262 1.00 86.44 275 GLU A O 1
ATOM 2212 N N . ASP A 1 276 ? 1.291 -4.210 -22.082 1.00 84.69 276 ASP A N 1
ATOM 2213 C CA . ASP A 1 276 ? 1.293 -5.599 -21.613 1.00 84.69 276 ASP A CA 1
ATOM 2214 C C . ASP A 1 276 ? -0.126 -6.172 -21.410 1.00 84.69 276 ASP A C 1
ATOM 2216 O O . ASP A 1 276 ? -0.293 -7.373 -21.223 1.00 84.69 276 ASP A O 1
ATOM 2220 N N . PHE A 1 277 ? -1.171 -5.334 -21.463 1.00 83.19 277 PHE A N 1
ATOM 2221 C CA . PHE A 1 277 ? -2.570 -5.729 -21.239 1.00 83.19 277 PHE A CA 1
ATOM 2222 C C . PHE A 1 277 ? -3.419 -5.565 -22.503 1.00 83.19 277 PHE A C 1
ATOM 2224 O O . PHE A 1 277 ? -3.187 -4.662 -23.307 1.00 83.19 277 PHE A O 1
ATOM 2231 N N . SER A 1 278 ? -4.400 -6.443 -22.715 1.00 77.88 278 SER A N 1
ATOM 2232 C CA . SER A 1 278 ? -5.275 -6.433 -23.897 1.00 77.88 278 SER A CA 1
ATOM 2233 C C . SER A 1 278 ? -6.281 -5.278 -23.860 1.00 77.88 278 SER A C 1
ATOM 2235 O O . SER A 1 278 ? -6.950 -5.079 -22.845 1.00 77.88 278 SER A O 1
ATOM 2237 N N . ASP A 1 279 ? -6.456 -4.536 -24.956 1.00 63.84 279 ASP A N 1
ATOM 2238 C CA . ASP A 1 279 ? -7.555 -3.571 -25.078 1.00 63.84 279 ASP A CA 1
ATOM 2239 C C . ASP A 1 279 ? -8.869 -4.298 -25.358 1.00 63.84 279 ASP A C 1
ATOM 2241 O O . ASP A 1 279 ? -8.975 -5.015 -26.344 1.00 63.84 279 ASP A O 1
ATOM 2245 N N . PHE A 1 280 ? -9.901 -4.059 -24.546 1.00 50.78 280 PHE A N 1
ATOM 2246 C CA . PHE A 1 280 ? -11.280 -4.397 -24.927 1.00 50.78 280 PHE A CA 1
ATOM 2247 C C . PHE A 1 280 ? -11.888 -3.358 -25.892 1.00 50.78 280 PHE A C 1
ATOM 2249 O O . PHE A 1 280 ? -13.069 -3.434 -26.215 1.00 50.78 280 PHE A O 1
ATOM 2256 N N . SER A 1 281 ? -11.102 -2.374 -26.345 1.00 41.53 281 SER A N 1
ATOM 2257 C CA . SER A 1 281 ? -11.607 -1.157 -26.993 1.00 41.53 281 SER A CA 1
ATOM 2258 C C . SER A 1 281 ? -11.230 -0.993 -28.463 1.00 41.53 281 SER A C 1
ATOM 2260 O O . SER A 1 281 ? -11.445 0.087 -29.006 1.00 41.53 281 SER A O 1
ATOM 2262 N N . LEU A 1 282 ? -10.691 -2.013 -29.131 1.00 35.50 282 LEU A N 1
ATOM 2263 C CA . LEU A 1 282 ? -10.514 -1.955 -30.582 1.00 35.50 282 LEU A CA 1
ATOM 2264 C C . LEU A 1 282 ? -11.160 -3.187 -31.223 1.00 35.50 282 LEU A C 1
ATOM 2266 O O . LEU A 1 282 ? -10.801 -4.306 -30.851 1.00 35.50 282 LEU A O 1
ATOM 2270 N N . PRO A 1 283 ? -12.121 -3.019 -32.155 1.00 34.03 283 PRO A N 1
ATOM 2271 C CA . PRO A 1 283 ? -12.549 -4.133 -32.989 1.00 34.03 283 PRO A CA 1
ATOM 2272 C C . PRO A 1 283 ? -11.337 -4.658 -33.777 1.00 34.03 283 PRO A C 1
ATOM 2274 O O . PRO A 1 283 ? -10.401 -3.891 -34.030 1.00 34.03 283 PRO A O 1
ATOM 2277 N N . PRO A 1 284 ? -11.327 -5.949 -34.156 1.00 39.53 284 PRO A N 1
ATOM 2278 C CA . PRO A 1 284 ? -10.254 -6.493 -34.973 1.00 39.53 284 PRO A CA 1
ATOM 2279 C C . PRO A 1 284 ? -10.098 -5.629 -36.226 1.00 39.53 284 PRO A C 1
ATOM 2281 O O . PRO A 1 284 ? -11.083 -5.322 -36.901 1.00 39.53 284 PRO A O 1
ATOM 2284 N N . VAL A 1 285 ? -8.860 -5.215 -36.509 1.00 46.19 285 VAL A N 1
ATOM 2285 C CA . VAL A 1 285 ? -8.508 -4.603 -37.793 1.00 46.19 285 VAL A CA 1
ATOM 2286 C C . VAL A 1 285 ? -9.004 -5.567 -38.874 1.00 46.19 285 VAL A C 1
ATOM 2288 O O . VAL A 1 285 ? -8.645 -6.748 -38.803 1.00 46.19 285 VAL A O 1
ATOM 2291 N N . PRO A 1 286 ? -9.855 -5.136 -39.824 1.00 41.25 286 PRO A N 1
ATOM 2292 C CA . PRO A 1 286 ? -10.269 -6.011 -40.904 1.00 41.25 286 PRO A CA 1
ATOM 2293 C C . PRO A 1 286 ? -9.008 -6.488 -41.613 1.00 41.25 286 PRO A C 1
ATOM 2295 O O . PRO A 1 286 ? -8.193 -5.672 -42.042 1.00 41.25 286 PRO A O 1
ATOM 2298 N N . SER A 1 287 ? -8.830 -7.805 -41.692 1.00 44.59 287 SER A N 1
ATOM 2299 C CA . SER A 1 287 ? -7.849 -8.401 -42.587 1.00 44.59 287 SER A CA 1
ATOM 2300 C C . SER A 1 287 ? -8.101 -7.824 -43.973 1.00 44.59 287 SER A C 1
ATOM 2302 O O . SER A 1 287 ? -9.210 -7.972 -44.493 1.00 44.59 287 SER A O 1
ATOM 2304 N N . ASP A 1 288 ? -7.101 -7.153 -44.528 1.00 40.19 288 ASP A N 1
ATOM 2305 C CA . ASP A 1 288 ? -7.123 -6.644 -45.888 1.00 40.19 288 ASP A CA 1
ATOM 2306 C C . ASP A 1 288 ? -7.240 -7.852 -46.831 1.00 40.19 288 ASP A C 1
ATOM 2308 O O . ASP A 1 288 ? -6.263 -8.517 -47.171 1.00 40.19 288 ASP A O 1
ATOM 2312 N N . GLN A 1 289 ? -8.478 -8.223 -47.160 1.00 45.91 289 GLN A N 1
ATOM 2313 C CA . GLN A 1 289 ? -8.769 -9.037 -48.325 1.00 45.91 289 GLN A CA 1
ATOM 2314 C C . GLN A 1 289 ? -8.797 -8.086 -49.508 1.00 45.91 289 GLN A C 1
ATOM 2316 O O . GLN A 1 289 ? -9.848 -7.607 -49.925 1.00 45.91 289 GLN A O 1
ATOM 2321 N N . THR A 1 290 ? -7.620 -7.830 -50.056 1.00 37.75 290 THR A N 1
ATOM 2322 C CA . THR A 1 290 ? -7.481 -7.368 -51.429 1.00 37.75 290 THR A CA 1
ATOM 2323 C C . THR A 1 290 ? -6.631 -8.385 -52.179 1.00 37.75 290 THR A C 1
ATOM 2325 O O . THR A 1 290 ? -5.422 -8.258 -52.342 1.00 37.75 290 THR A O 1
ATOM 2328 N N . GLY A 1 291 ? -7.315 -9.450 -52.610 1.00 40.97 291 GLY A N 1
ATOM 2329 C CA . GLY A 1 291 ? -6.941 -10.149 -53.837 1.00 40.97 291 GLY A CA 1
ATOM 2330 C C . GLY A 1 291 ? -7.088 -9.206 -55.037 1.00 40.97 291 GLY A C 1
ATOM 2331 O O . GLY A 1 291 ? -7.744 -8.160 -54.947 1.00 40.97 291 GLY A O 1
ATOM 2332 N N . PRO A 1 292 ? -6.456 -9.554 -56.156 1.00 40.59 292 PRO A N 1
ATOM 2333 C CA . PRO A 1 292 ? -7.155 -10.390 -57.136 1.00 40.59 292 PRO A CA 1
ATOM 2334 C C . PRO A 1 292 ? -6.734 -11.861 -57.129 1.00 40.59 292 PRO A C 1
ATOM 2336 O O . PRO A 1 292 ? -5.553 -12.151 -56.839 1.00 40.59 292 PRO A O 1
#

Sequence (292 aa):
ECVTVFSSERLFRIHDLERDKLTSGMPESGSGRKISVLRSGQGLPSALEGLVPSMTRRIQFVRLAGAIRSSEKEPLFHCHPEASVWSEDRALLELGQGLLKKEAGLHLSVTTPFDLLKEIFTVKGAGTIIRNRSEILVYHSAAQVDRMRLMGLLEESFGRKLRDPDFFSSVIEYHIDSDYRGAILLEDYRGMRYLSKFAVGIQARGEGVAQELWESVLSAGGPLFWRSRRKNTIHRWYERLADGFHRLDQWTVYWKDVPLASVPEIVTYAMERPEDFSDFSLPPVPSDQTGP

Nearest PDB structures (foldseek):
  3s6h-assembly2_Y  TM=8.004E-01  e=1.027E-21  Maricaulis maris MCS10
  3s6g-assembly1_A  TM=8.151E-01  e=5.088E-21  Maricaulis maris MCS10
  3s6h-assembly2_B  TM=7.951E-01  e=7.828E-21  Maricaulis maris MCS10
  4nf1-assembly3_F  TM=9.496E-01  e=2.090E-15  Xylella fastidiosa Temecula1
  4nex-assembly1_A  TM=9.531E-01  e=5.596E-15  Xylella fastidiosa Temecula1

Foldseek 3Di:
DVVVVQVVDPQEDEDEDDPPCLPPADPPPPPDNHDYDYDYPDDPLVVCLSNDVRHDLEDEAEDQLFAWAACVRHGALEDELPGHTHPVCVVVSVSLVSNCVSPQSHWYWYGYPVQVCVQVPDLQGHYYTYHHDFDKDKDQAPVVDPLVLLQVQQCQQVVFHFPDSCVRHQFGMKTARPVRQWIWTWGDDPNATETPDTGGHSNCRSNCNSVSSVVVVCVVPAKYKYKDFPPDPCVVVQVVVFPDWDDDDGIIMGIHNDDPVCVVVVVVVNVPDDDRGDDPPDDPDPDPPDDD

Mean predicted aligned error: 9.4 Å

pLDDT: mean 85.65, std 15.08, range [34.03, 98.44]

Radius of gyration: 24.97 Å; Cα contacts (8 Å, |Δi|>4): 444; chains: 1; bounding box: 58×35×94 Å

Solvent-accessible surface area (backbone atoms only — not comparable to full-atom values): 17167 Å² total; per-residue (Å²): 116,74,68,62,59,52,71,73,40,88,52,42,44,83,41,78,59,55,94,87,53,75,79,64,66,78,80,74,88,64,96,60,96,53,50,77,40,81,47,58,92,57,59,70,64,65,47,46,66,65,46,37,89,80,70,53,57,68,48,79,46,72,37,90,85,32,37,46,28,32,69,87,64,48,75,30,56,55,41,45,57,86,57,75,47,26,80,90,40,41,68,59,39,53,47,50,35,55,48,38,73,78,40,74,82,44,46,34,36,26,16,22,76,86,31,43,65,47,37,75,76,39,68,75,43,53,30,13,40,44,42,77,77,79,58,70,44,79,41,67,45,64,85,79,50,66,61,68,58,51,49,50,31,43,28,63,47,70,72,32,53,69,68,56,82,68,59,48,75,62,37,52,36,37,40,30,32,79,84,53,42,30,38,40,35,26,26,75,52,97,89,28,39,32,50,75,43,79,32,54,24,80,88,38,49,59,66,49,55,70,57,55,52,50,50,57,61,55,73,76,55,71,33,35,34,37,65,44,53,72,85,46,88,59,51,71,59,51,64,71,71,32,81,47,72,50,81,56,92,67,39,31,36,39,29,29,76,57,60,75,87,50,47,70,55,55,47,51,54,62,65,70,54,78,78,63,53,51,74,94,83,63,80,81,76,75,77,85,83,73,75,134

Secondary structure (DSSP, 8-state):
-HHHHHHH-TTEEEEEE-TT-TTS------SS-PEEEEEESS-HHHHHHHHHHHH-SEEEEE-TT-S-BBTT-PBPSEE-TT--B-GGGHHHHHHHHHHHHH-TT-EEEEE-TTTHHHHHH-SS-SSEEE-PPP-EEEESSTTSS-HHHHHHHHHHHHTS-BS-GGGGGGEEEEEEETTSSEEEEEEEETTEEEEEEEEE-GGGTTTTHHHHHHHHHHHT-S-EEEEEETT-TTHHHHHHH-SEEEE-SSEEEEEES--GGGHHHHHHHHHHPPPSB--SS-PPPPP-----